Protein AF-A0A7C1XPV1-F1 (afdb_monomer)

Solvent-accessible surface area (backbone atoms only — not comparable to full-atom values): 10204 Å² total; per-residue (Å²): 111,67,60,58,54,50,24,50,51,51,36,49,50,40,46,53,53,27,41,64,74,33,41,90,77,54,76,87,55,67,67,61,36,47,40,35,10,26,48,40,22,25,48,46,62,61,44,39,48,52,53,35,50,53,40,23,73,77,69,75,46,51,56,53,34,30,68,50,63,49,39,77,95,18,43,43,37,78,53,38,73,48,45,34,19,27,49,16,38,34,51,57,38,48,50,54,32,44,70,70,70,48,57,75,89,56,71,42,67,70,49,48,14,49,53,49,15,46,39,45,48,67,46,52,37,31,52,48,19,51,51,33,33,74,76,70,72,38,48,40,47,36,20,61,86,50,45,76,83,23,33,31,48,81,83,48,34,68,56,38,23,53,52,40,40,55,47,52,52,51,47,57,54,57,70,72,44,83,92,53,75,63,56,46,52,50,41,36,50,49,25,51,46,51,69,76,69,109

Foldseek 3Di:
DLLQVLLCVLLVVLQVVLCVLLPPLQDDDPLLLLLLLLLQLLLQLVVQLVVQVVCCVVPVHGQKAFPEQADDNRSDHPSSSRLSSSVSNSLVSVLSSCVPPPDPVCNDLLNSLLVVLCCCFPPSQLSSQVSCCVPPVGGRMAGDVCPPNRSGDPVSSVVSSVSSSVSVVVSVVVVPDDDDPVVSVVSNVSSVCSVPPD

pLDDT: mean 95.76, std 3.4, range [59.62, 98.5]

Structure (mmCIF, N/CA/C/O backbone):
data_AF-A0A7C1XPV1-F1
#
_entry.id   AF-A0A7C1XPV1-F1
#
loop_
_atom_site.group_PDB
_atom_site.id
_atom_site.type_symbol
_atom_site.label_atom_id
_atom_site.label_alt_id
_atom_site.label_comp_id
_atom_site.label_asym_id
_atom_site.label_entity_id
_atom_site.label_seq_id
_atom_site.pdbx_PDB_ins_code
_atom_site.Cartn_x
_atom_site.Cartn_y
_atom_site.Cartn_z
_atom_site.occupancy
_atom_site.B_iso_or_equiv
_atom_site.auth_seq_id
_atom_site.auth_comp_id
_atom_site.auth_asym_id
_atom_site.auth_atom_id
_atom_site.pdbx_PDB_model_num
ATOM 1 N N . MET A 1 1 ? -11.878 -5.121 -16.490 1.00 82.00 1 MET A N 1
ATOM 2 C CA . MET A 1 1 ? -12.400 -6.291 -15.748 1.00 82.00 1 MET A CA 1
ATOM 3 C C . MET A 1 1 ? -11.384 -6.825 -14.736 1.00 82.00 1 MET A C 1
ATOM 5 O O . MET A 1 1 ? -11.705 -6.847 -13.558 1.00 82.00 1 MET A O 1
ATOM 9 N N . THR A 1 2 ? -10.151 -7.154 -15.143 1.00 90.88 2 THR A N 1
ATOM 10 C CA . THR A 1 2 ? -9.093 -7.719 -14.272 1.00 90.88 2 THR A CA 1
ATOM 11 C C . THR A 1 2 ? -8.823 -6.924 -12.991 1.00 90.88 2 THR A C 1
ATOM 13 O O . THR A 1 2 ? -8.823 -7.505 -11.915 1.00 90.88 2 THR A O 1
ATOM 16 N N . GLY A 1 3 ? -8.675 -5.594 -13.074 1.00 92.19 3 GLY A N 1
ATOM 17 C CA . GLY A 1 3 ? -8.439 -4.760 -11.885 1.00 92.19 3 GLY A CA 1
ATOM 18 C C . GLY A 1 3 ? -9.575 -4.806 -10.856 1.00 92.19 3 GLY A C 1
ATOM 19 O O . GLY A 1 3 ? -9.309 -4.841 -9.661 1.00 92.19 3 GLY A O 1
ATOM 20 N N . ILE A 1 4 ? -10.832 -4.888 -11.311 1.00 95.38 4 ILE A N 1
ATOM 21 C CA . ILE A 1 4 ? -12.001 -5.034 -10.427 1.00 95.38 4 ILE A CA 1
ATOM 22 C C . ILE A 1 4 ? -11.965 -6.399 -9.741 1.00 95.38 4 ILE A C 1
ATOM 24 O O . ILE A 1 4 ? -12.118 -6.472 -8.528 1.00 95.38 4 ILE A O 1
ATOM 28 N N . VAL A 1 5 ? -11.719 -7.470 -10.502 1.00 94.94 5 VAL A N 1
ATOM 29 C CA . VAL A 1 5 ? -11.600 -8.829 -9.953 1.00 94.94 5 VAL A CA 1
ATOM 30 C C . VAL A 1 5 ? -10.487 -8.887 -8.907 1.00 94.94 5 VAL A C 1
ATOM 32 O O . VAL A 1 5 ? -10.723 -9.359 -7.802 1.00 94.94 5 VAL A O 1
ATOM 35 N N . CYS A 1 6 ? -9.309 -8.341 -9.213 1.00 95.12 6 CYS A N 1
ATOM 36 C CA . CYS A 1 6 ? -8.182 -8.282 -8.285 1.00 95.12 6 CYS A CA 1
ATOM 37 C C . CYS A 1 6 ? -8.535 -7.520 -6.998 1.00 95.12 6 CYS A C 1
ATOM 39 O O . CYS A 1 6 ? -8.314 -8.034 -5.904 1.00 95.12 6 CYS A O 1
ATOM 41 N N . ALA A 1 7 ? -9.128 -6.327 -7.117 1.00 97.06 7 ALA A N 1
ATOM 42 C CA . ALA A 1 7 ? -9.537 -5.525 -5.967 1.00 97.06 7 ALA A CA 1
ATOM 43 C C . ALA A 1 7 ? -10.580 -6.252 -5.100 1.00 97.06 7 ALA A C 1
ATOM 45 O O . ALA A 1 7 ? -10.420 -6.331 -3.885 1.00 97.06 7 ALA A O 1
ATOM 46 N N . LEU A 1 8 ? -11.619 -6.829 -5.712 1.00 97.44 8 LEU A N 1
ATOM 47 C CA . LEU A 1 8 ? -12.678 -7.544 -4.994 1.00 97.44 8 LEU A CA 1
ATOM 48 C C . LEU A 1 8 ? -12.166 -8.816 -4.317 1.00 97.44 8 LEU A C 1
ATOM 50 O O . LEU A 1 8 ? -12.516 -9.066 -3.166 1.00 97.44 8 LEU A O 1
ATOM 54 N N . LEU A 1 9 ? -11.326 -9.601 -5.000 1.00 96.56 9 LEU A N 1
ATOM 55 C CA . LEU A 1 9 ? -10.700 -10.786 -4.415 1.00 96.56 9 LEU A CA 1
ATOM 56 C C . LEU A 1 9 ? -9.840 -10.402 -3.212 1.00 96.56 9 LEU A C 1
ATOM 58 O O . LEU A 1 9 ? -9.981 -11.002 -2.150 1.00 96.56 9 LEU A O 1
ATOM 62 N N . PHE A 1 10 ? -8.995 -9.379 -3.351 1.00 96.75 10 PHE A N 1
ATOM 63 C CA . PHE A 1 10 ? -8.104 -8.955 -2.277 1.00 96.75 10 PHE A CA 1
ATOM 64 C C . PHE A 1 10 ? -8.870 -8.403 -1.067 1.00 96.75 10 PHE A C 1
ATOM 66 O O . PHE A 1 10 ? -8.637 -8.839 0.062 1.00 96.75 10 PHE A O 1
ATOM 73 N N . VAL A 1 11 ? -9.833 -7.501 -1.290 1.00 97.81 11 VAL A N 1
ATOM 74 C CA . VAL A 1 11 ? -10.685 -6.946 -0.223 1.00 97.81 11 VAL A CA 1
ATOM 75 C C . VAL A 1 11 ? -11.507 -8.046 0.439 1.00 97.81 11 VAL A C 1
ATOM 77 O O . VAL A 1 11 ? -11.562 -8.102 1.665 1.00 97.81 11 VAL A O 1
ATOM 80 N N . GLY A 1 12 ? -12.112 -8.941 -0.347 1.00 98.00 12 GLY A N 1
ATOM 81 C CA . GLY A 1 12 ? -12.912 -10.052 0.161 1.00 98.00 12 GLY A CA 1
ATOM 82 C C . GLY A 1 12 ? -12.091 -10.995 1.036 1.00 98.00 12 GLY A C 1
ATOM 83 O O . GLY A 1 12 ? -12.463 -11.2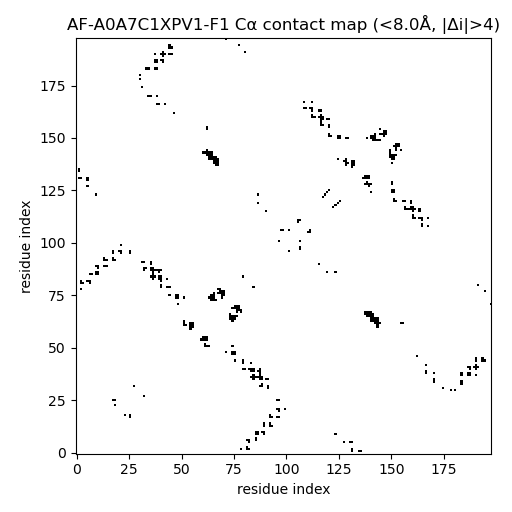54 2.180 1.00 98.00 12 GLY A O 1
ATOM 84 N N . LEU A 1 13 ? -10.940 -11.459 0.542 1.00 97.75 13 LEU A N 1
ATOM 85 C CA . LEU A 1 13 ? -10.037 -12.322 1.308 1.00 97.75 13 LEU A CA 1
ATOM 86 C C . LEU A 1 13 ? -9.540 -11.629 2.578 1.00 97.75 13 LEU A C 1
ATOM 88 O O . LEU A 1 13 ? -9.618 -12.217 3.657 1.00 97.75 13 LEU A O 1
ATOM 92 N N . SER A 1 14 ? -9.099 -10.371 2.478 1.00 97.94 14 SER A N 1
ATOM 93 C CA . SER A 1 14 ? -8.662 -9.594 3.639 1.00 97.94 14 SER A CA 1
ATOM 94 C C . SER A 1 14 ? -9.771 -9.460 4.681 1.00 97.94 14 SER A C 1
ATOM 96 O O . SER A 1 14 ? -9.537 -9.720 5.863 1.00 97.94 14 SER A O 1
ATOM 98 N N . TYR A 1 15 ? -10.993 -9.130 4.256 1.00 98.44 15 TYR A N 1
ATOM 99 C CA . TYR A 1 15 ? -12.152 -9.040 5.137 1.00 98.44 15 TYR A CA 1
ATOM 100 C C . TYR A 1 15 ? -12.413 -10.368 5.854 1.00 98.44 15 TYR A C 1
ATOM 102 O O . TYR A 1 15 ? -12.500 -10.392 7.080 1.00 98.44 15 TYR A O 1
ATOM 110 N N . PHE A 1 16 ? -12.505 -11.484 5.122 1.00 98.25 16 PHE A N 1
ATOM 111 C CA . PHE A 1 16 ? -12.826 -12.785 5.715 1.00 98.25 16 PHE A CA 1
ATOM 112 C C . PHE A 1 16 ? -11.741 -13.277 6.675 1.00 98.25 16 PHE A C 1
ATOM 114 O O . PHE A 1 16 ? -12.062 -13.751 7.769 1.00 98.25 16 PHE A O 1
ATOM 121 N N . ILE A 1 17 ? -10.467 -13.137 6.301 1.00 97.94 17 ILE A N 1
ATOM 122 C CA . ILE A 1 17 ? -9.333 -13.524 7.147 1.00 97.94 17 ILE A CA 1
ATOM 123 C C . ILE A 1 17 ? -9.343 -12.694 8.432 1.00 97.94 17 ILE A C 1
ATOM 125 O O . ILE A 1 17 ? -9.363 -13.255 9.530 1.00 97.94 17 ILE A O 1
ATOM 129 N N . ASN A 1 18 ? -9.408 -11.366 8.322 1.00 98.00 18 ASN A N 1
ATOM 130 C CA . ASN A 1 18 ? -9.364 -10.488 9.488 1.00 98.00 18 ASN A CA 1
ATOM 131 C C . ASN A 1 18 ? -10.620 -10.607 10.358 1.00 98.00 18 ASN A C 1
ATOM 133 O O . ASN A 1 18 ? -10.499 -10.622 11.582 1.00 98.00 18 ASN A O 1
ATOM 137 N N . ARG A 1 19 ? -11.811 -10.808 9.774 1.00 97.62 19 ARG A N 1
ATOM 138 C CA . ARG A 1 19 ? -13.043 -11.102 10.528 1.00 97.62 19 ARG A CA 1
ATOM 139 C C . ARG A 1 19 ? -12.919 -12.391 11.333 1.00 97.62 19 ARG A C 1
ATOM 141 O O . ARG A 1 19 ? -13.390 -12.435 12.472 1.00 97.62 19 ARG A O 1
ATOM 148 N N . ARG A 1 20 ? -12.298 -13.430 10.763 1.00 97.75 20 ARG A N 1
ATOM 149 C CA . ARG A 1 20 ? -12.077 -14.717 11.436 1.00 97.75 20 ARG A CA 1
ATOM 150 C C . ARG A 1 20 ? -11.052 -14.599 12.563 1.00 97.75 20 ARG A C 1
ATOM 152 O O . ARG A 1 20 ? -11.305 -15.098 13.654 1.00 97.75 20 ARG A O 1
ATOM 159 N N . LEU A 1 21 ? -9.935 -13.911 12.332 1.00 97.38 21 LEU A N 1
ATOM 160 C CA . LEU A 1 21 ? -8.892 -13.705 13.346 1.00 97.38 21 LEU A CA 1
ATOM 161 C C . LEU A 1 21 ? -9.368 -12.790 14.485 1.00 97.38 21 LEU A C 1
ATOM 163 O O . LEU A 1 21 ? -9.096 -13.037 15.665 1.00 97.38 21 LEU A O 1
ATOM 167 N N . SER A 1 22 ? -10.104 -11.735 14.149 1.00 96.38 22 SER A N 1
ATOM 168 C CA . SER A 1 22 ? -10.596 -10.759 15.119 1.00 96.38 22 SER A CA 1
ATOM 169 C C . SER A 1 22 ? -11.872 -11.215 15.829 1.00 96.38 22 SER A C 1
ATOM 171 O O . SER A 1 22 ? -12.098 -10.823 16.972 1.00 96.38 22 SER A O 1
ATOM 173 N N . GLY A 1 23 ? -12.659 -12.132 15.262 1.00 94.75 23 GLY A N 1
ATOM 174 C CA . GLY A 1 23 ? -13.895 -12.594 15.899 1.00 94.75 23 GLY A CA 1
ATOM 175 C C . GLY A 1 23 ? -14.833 -11.416 16.187 1.00 94.75 23 GLY A C 1
ATOM 176 O O . GLY A 1 23 ? -14.894 -10.467 15.406 1.00 94.75 23 GLY A O 1
ATOM 177 N N . ASP A 1 24 ? -15.552 -11.451 17.304 1.00 92.69 24 ASP A N 1
ATOM 178 C CA . ASP A 1 24 ? -16.610 -10.471 17.609 1.00 92.69 24 ASP A CA 1
ATOM 179 C C . ASP A 1 24 ? -16.118 -9.039 17.855 1.00 92.69 24 ASP A C 1
ATOM 181 O O . ASP A 1 24 ? -16.912 -8.099 17.841 1.00 92.69 24 ASP A O 1
ATOM 185 N N . SER A 1 25 ? -14.807 -8.839 18.035 1.00 93.69 25 SER A N 1
ATOM 186 C CA . SER A 1 25 ? -14.234 -7.493 18.113 1.00 93.69 25 SER A CA 1
ATOM 187 C C . SER A 1 25 ? -14.123 -6.812 16.749 1.00 93.69 25 SER A C 1
ATOM 189 O O . SER A 1 25 ? -13.906 -5.605 16.706 1.00 93.69 25 SER A O 1
ATOM 191 N N . PHE A 1 26 ? -14.252 -7.558 15.646 1.00 96.69 26 PHE A N 1
ATOM 192 C CA . PHE A 1 26 ? -14.174 -7.000 14.302 1.00 96.69 26 PHE A CA 1
ATOM 193 C C . PHE A 1 26 ? -15.416 -6.170 13.994 1.00 96.69 26 PHE A C 1
ATOM 195 O O . PHE A 1 26 ? -16.533 -6.695 13.940 1.00 96.69 26 PHE A O 1
ATOM 202 N N . LYS A 1 27 ? -15.223 -4.876 13.753 1.00 96.31 27 LYS A N 1
ATOM 203 C CA . LYS A 1 27 ? -16.301 -3.946 13.420 1.00 96.31 27 LYS A CA 1
ATOM 204 C C . LYS A 1 27 ? -15.899 -3.117 12.215 1.00 96.31 27 LYS A C 1
ATOM 206 O O . LYS A 1 27 ? -14.761 -2.676 12.104 1.00 96.31 27 LYS A O 1
ATOM 211 N N . VAL A 1 28 ? -16.851 -2.898 11.315 1.00 97.56 28 VAL A N 1
ATOM 212 C CA . VAL A 1 28 ? -16.635 -2.050 10.144 1.00 97.56 28 VAL A CA 1
ATOM 213 C C . VAL A 1 28 ? -17.329 -0.720 10.364 1.00 97.56 28 VAL A C 1
ATOM 215 O O . VAL A 1 28 ? -18.553 -0.622 10.334 1.00 97.56 28 VAL A O 1
ATOM 218 N N . ASP A 1 29 ? -16.519 0.306 10.573 1.00 97.56 29 ASP A N 1
ATOM 219 C CA . ASP A 1 29 ? -16.917 1.697 10.464 1.00 97.56 29 ASP A CA 1
ATOM 220 C C . ASP A 1 29 ? -16.683 2.147 9.020 1.00 97.56 29 ASP A C 1
ATOM 222 O O . ASP A 1 29 ? -15.545 2.304 8.576 1.00 97.56 29 ASP A O 1
ATOM 226 N N . VAL A 1 30 ? -17.775 2.337 8.279 1.00 97.62 30 VAL A N 1
ATOM 227 C CA . VAL A 1 30 ? -17.737 2.668 6.847 1.00 97.62 30 VAL A CA 1
ATOM 228 C C . VAL A 1 30 ? -16.986 3.973 6.584 1.00 97.62 30 VAL A C 1
ATOM 230 O O . VAL A 1 30 ? -16.285 4.080 5.579 1.00 97.62 30 VAL A O 1
ATOM 233 N N . TYR A 1 31 ? -17.085 4.956 7.484 1.00 97.88 31 TYR A N 1
ATOM 234 C CA . TYR A 1 31 ? -16.388 6.228 7.313 1.00 97.88 31 TYR A CA 1
ATOM 235 C C . TYR A 1 31 ? -14.873 6.032 7.389 1.00 97.88 31 TYR A C 1
ATOM 237 O O . TYR A 1 31 ? -14.149 6.504 6.515 1.00 97.88 31 TYR A O 1
ATOM 245 N N . LEU A 1 32 ? -14.398 5.303 8.403 1.00 97.81 32 LEU A N 1
ATOM 246 C CA . LEU A 1 32 ? -12.969 5.035 8.578 1.00 97.81 32 LEU A CA 1
ATOM 247 C C . LEU A 1 32 ? -12.422 4.118 7.482 1.00 97.81 32 LEU A C 1
ATOM 249 O O . LEU A 1 32 ? -11.341 4.385 6.964 1.00 97.81 32 LEU A O 1
ATOM 253 N N . LEU A 1 33 ? -13.190 3.106 7.069 1.00 98.38 33 LEU A N 1
ATOM 254 C CA . LEU A 1 33 ? -12.843 2.233 5.947 1.00 98.38 33 LEU A CA 1
ATOM 255 C C . LEU A 1 33 ? -12.606 3.041 4.663 1.00 98.38 33 LEU A C 1
ATOM 257 O O . LEU A 1 33 ? -11.574 2.891 4.010 1.00 98.38 33 LEU A O 1
ATOM 261 N N . ILE A 1 34 ? -13.553 3.920 4.313 1.00 98.31 34 ILE A N 1
ATOM 262 C CA . ILE A 1 34 ? -13.432 4.787 3.136 1.00 98.31 34 ILE A CA 1
ATOM 263 C C . ILE A 1 34 ? -12.266 5.759 3.315 1.00 98.31 34 ILE A C 1
ATOM 265 O O . ILE A 1 34 ? -11.511 5.960 2.370 1.00 98.31 34 ILE A O 1
ATOM 269 N N . MET A 1 35 ? -12.077 6.322 4.512 1.00 98.12 35 MET A N 1
ATOM 270 C CA . MET A 1 35 ? -10.962 7.228 4.795 1.00 98.12 35 MET A CA 1
ATOM 271 C C . MET A 1 35 ? -9.608 6.575 4.511 1.00 98.12 35 MET A C 1
ATOM 273 O O . MET A 1 35 ? -8.766 7.187 3.855 1.00 98.12 35 MET A O 1
ATOM 277 N N . HIS A 1 36 ? -9.411 5.327 4.942 1.00 98.12 36 HIS A N 1
ATOM 278 C CA . HIS A 1 36 ? -8.192 4.574 4.648 1.00 98.12 36 HIS A CA 1
ATOM 279 C C . HIS A 1 36 ? -8.024 4.348 3.146 1.00 98.12 36 HIS A C 1
ATOM 281 O O . HIS A 1 36 ? -6.956 4.619 2.600 1.00 98.12 36 HIS A O 1
ATOM 287 N N . ALA A 1 37 ? -9.088 3.892 2.478 1.00 98.50 37 ALA A N 1
ATOM 288 C CA . ALA A 1 37 ? -9.086 3.615 1.046 1.00 98.50 37 ALA A CA 1
ATOM 289 C C . ALA A 1 37 ? -8.653 4.842 0.227 1.00 98.50 37 ALA A C 1
ATOM 291 O O . ALA A 1 37 ? -7.694 4.777 -0.541 1.00 98.50 37 ALA A O 1
ATOM 292 N N . VAL A 1 38 ? -9.315 5.984 0.432 1.00 98.25 38 VAL A N 1
ATOM 293 C CA . VAL A 1 38 ? -9.055 7.195 -0.361 1.00 98.25 38 VAL A CA 1
ATOM 294 C C . VAL A 1 38 ? -7.730 7.858 -0.002 1.00 98.25 38 VAL A C 1
ATOM 296 O O . VAL A 1 38 ? -7.059 8.381 -0.890 1.00 98.25 38 VAL A O 1
ATOM 299 N N . THR A 1 39 ? -7.327 7.817 1.273 1.00 97.62 39 THR A N 1
ATOM 300 C CA . THR A 1 39 ? -6.038 8.369 1.710 1.00 97.62 39 THR A CA 1
ATOM 301 C C . THR A 1 39 ? -4.903 7.591 1.073 1.00 97.62 39 THR A C 1
ATOM 303 O O . THR A 1 39 ? -4.017 8.196 0.477 1.00 97.62 39 THR A O 1
ATOM 306 N N . LEU A 1 40 ? -4.944 6.257 1.127 1.00 97.12 40 LEU A N 1
ATOM 307 C CA . LEU A 1 40 ? -3.871 5.447 0.567 1.00 97.12 40 LEU A CA 1
ATOM 308 C C . LEU A 1 40 ? -3.794 5.561 -0.956 1.00 97.12 40 LEU A C 1
ATOM 310 O O . LEU A 1 40 ? -2.701 5.705 -1.493 1.00 97.12 40 LEU A O 1
ATOM 314 N N . PHE A 1 41 ? -4.941 5.588 -1.639 1.00 97.62 41 PHE A N 1
ATOM 315 C CA . PHE A 1 41 ? -4.993 5.901 -3.066 1.00 97.62 41 PHE A CA 1
ATOM 316 C C . PHE A 1 41 ? -4.321 7.241 -3.391 1.00 97.62 41 PHE A C 1
ATOM 318 O O . PHE A 1 41 ? -3.442 7.293 -4.251 1.00 97.62 41 PHE A O 1
ATOM 325 N N . CYS A 1 42 ? -4.704 8.316 -2.698 1.00 97.19 42 CYS A N 1
ATOM 326 C CA . CYS A 1 42 ? -4.146 9.640 -2.952 1.00 97.19 42 CYS A CA 1
ATOM 327 C C . CYS A 1 42 ? -2.634 9.680 -2.685 1.00 97.19 42 CYS A C 1
ATOM 329 O O . CYS A 1 42 ? -1.886 10.258 -3.471 1.00 97.19 42 CYS A O 1
ATOM 331 N N . LEU A 1 43 ? -2.181 9.049 -1.597 1.00 95.88 43 LEU A N 1
ATOM 332 C CA . LEU A 1 43 ? -0.764 8.967 -1.253 1.00 95.88 43 LEU A CA 1
ATOM 333 C C . LEU A 1 43 ? 0.031 8.185 -2.297 1.00 95.88 43 LEU A C 1
ATOM 335 O O . LEU A 1 43 ? 1.105 8.638 -2.676 1.00 95.88 43 LEU A O 1
ATOM 339 N N . ALA A 1 44 ? -0.488 7.056 -2.780 1.00 94.81 44 ALA A N 1
ATOM 340 C CA . ALA A 1 44 ? 0.179 6.262 -3.804 1.00 94.81 44 ALA A CA 1
ATOM 341 C C . ALA A 1 44 ? 0.356 7.066 -5.097 1.00 94.81 44 ALA A C 1
ATOM 343 O O . ALA A 1 44 ? 1.479 7.233 -5.557 1.00 94.81 44 ALA A O 1
ATOM 344 N N . ILE A 1 45 ? -0.712 7.680 -5.618 1.00 95.12 45 ILE A N 1
ATOM 345 C CA . ILE A 1 45 ? -0.623 8.504 -6.836 1.00 95.12 45 ILE A CA 1
ATOM 346 C C . ILE A 1 45 ? 0.360 9.665 -6.692 1.00 95.12 45 ILE A C 1
ATOM 348 O O . ILE A 1 45 ? 1.046 10.010 -7.652 1.00 95.12 45 ILE A O 1
ATOM 352 N N . PHE A 1 46 ? 0.439 10.265 -5.506 1.00 94.00 46 PHE A N 1
ATOM 353 C CA . PHE A 1 46 ? 1.360 11.365 -5.257 1.00 94.00 46 PHE A CA 1
ATOM 354 C C . PHE A 1 46 ? 2.816 10.893 -5.131 1.00 94.00 46 PHE A C 1
ATOM 356 O O . PHE A 1 46 ? 3.716 11.475 -5.736 1.00 94.00 46 PHE A O 1
ATOM 363 N N . PHE A 1 47 ? 3.070 9.844 -4.346 1.00 94.44 47 PHE A N 1
ATOM 364 C CA . PHE A 1 47 ? 4.426 9.418 -4.007 1.00 94.44 47 PHE A CA 1
ATOM 365 C C . PHE A 1 47 ? 5.061 8.490 -5.038 1.00 94.44 47 PHE A C 1
ATOM 367 O O . PHE A 1 47 ? 6.275 8.561 -5.213 1.00 94.44 47 PHE A O 1
ATOM 374 N N . GLU A 1 48 ? 4.294 7.655 -5.737 1.00 94.50 48 GLU A N 1
ATOM 375 C CA . GLU A 1 48 ? 4.835 6.697 -6.705 1.00 94.50 48 GLU A CA 1
ATOM 376 C C . GLU A 1 48 ? 5.696 7.366 -7.794 1.00 94.50 48 GLU A C 1
ATOM 378 O O . GLU A 1 48 ? 6.860 6.976 -7.936 1.00 94.50 48 GLU A O 1
ATOM 383 N N . PRO A 1 49 ? 5.231 8.420 -8.502 1.00 94.44 49 PRO A N 1
ATOM 384 C CA . PRO A 1 49 ? 6.062 9.112 -9.486 1.00 94.44 49 PRO A CA 1
ATOM 385 C C . PRO A 1 49 ? 7.306 9.748 -8.87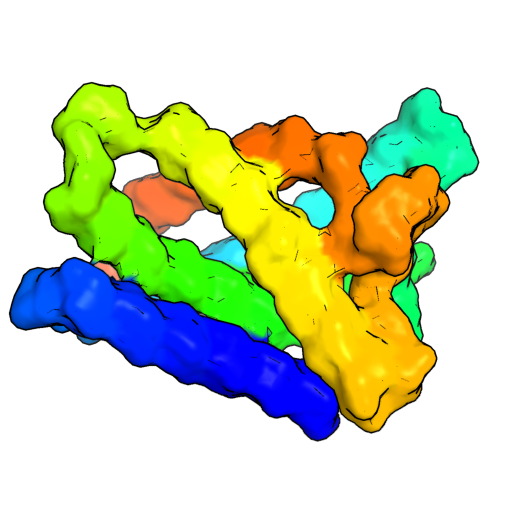0 1.00 94.44 49 PRO A C 1
ATOM 387 O O . PRO A 1 49 ? 8.381 9.711 -9.464 1.00 94.44 49 PRO A O 1
ATOM 390 N N . ILE A 1 50 ? 7.179 10.329 -7.673 1.00 94.50 50 ILE A N 1
ATOM 391 C CA . ILE A 1 50 ? 8.291 10.998 -6.990 1.00 94.50 50 ILE A CA 1
ATOM 392 C C . ILE A 1 50 ? 9.368 9.974 -6.631 1.00 94.50 50 ILE A C 1
ATOM 394 O O . ILE A 1 50 ? 10.533 10.163 -6.972 1.00 94.50 50 ILE A O 1
ATOM 398 N N . ILE A 1 51 ? 8.981 8.874 -5.986 1.00 95.12 51 ILE A N 1
ATOM 399 C CA . ILE A 1 51 ? 9.897 7.816 -5.558 1.00 95.12 51 ILE A CA 1
ATOM 400 C C . ILE A 1 51 ? 10.586 7.198 -6.764 1.00 95.12 51 ILE A C 1
ATOM 402 O O . ILE A 1 51 ? 11.807 7.073 -6.757 1.00 95.12 51 ILE A O 1
ATOM 406 N N . ASN A 1 52 ? 9.835 6.849 -7.810 1.00 95.38 52 ASN A N 1
ATOM 407 C CA . ASN A 1 52 ? 10.413 6.170 -8.962 1.00 95.38 52 ASN A CA 1
ATOM 408 C C . ASN A 1 52 ? 11.395 7.076 -9.725 1.00 95.38 52 ASN A C 1
ATOM 410 O O . ASN A 1 52 ? 12.448 6.615 -10.166 1.00 95.38 52 ASN A O 1
ATOM 414 N N . ARG A 1 53 ? 11.103 8.383 -9.825 1.00 94.81 53 ARG A N 1
ATOM 415 C CA . ARG A 1 53 ? 12.011 9.380 -10.422 1.00 94.81 53 ARG A CA 1
ATOM 416 C C . ARG A 1 53 ? 13.250 9.626 -9.570 1.00 94.81 53 ARG A C 1
ATOM 418 O O . ARG A 1 53 ? 14.348 9.669 -10.117 1.00 94.81 53 ARG A O 1
ATOM 425 N N . LEU A 1 54 ? 13.095 9.772 -8.253 1.00 95.19 54 LEU A N 1
ATOM 426 C CA . LEU A 1 54 ? 14.231 9.920 -7.339 1.00 95.19 54 LEU A CA 1
ATOM 427 C C . LEU A 1 54 ? 15.125 8.680 -7.386 1.00 95.19 54 LEU A C 1
ATOM 429 O O . LEU A 1 54 ? 16.340 8.805 -7.494 1.00 95.19 54 LEU A O 1
ATOM 433 N N . TYR A 1 55 ? 14.531 7.487 -7.371 1.00 95.50 55 TYR A N 1
ATOM 434 C CA . TYR A 1 55 ? 15.271 6.237 -7.476 1.00 95.50 55 TYR A CA 1
ATOM 435 C C . TYR A 1 55 ? 16.040 6.155 -8.801 1.00 95.50 55 TYR A C 1
ATOM 437 O O . TYR A 1 55 ? 17.243 5.910 -8.785 1.00 95.50 55 TYR A O 1
ATOM 445 N N . TYR A 1 56 ? 15.394 6.474 -9.929 1.00 95.50 56 TYR A N 1
ATOM 446 C CA . TYR A 1 56 ? 16.060 6.550 -11.233 1.00 95.50 56 TYR A CA 1
ATOM 447 C C . TYR A 1 56 ? 17.213 7.558 -11.252 1.00 95.50 56 TYR A C 1
ATOM 449 O O . TYR A 1 56 ? 18.277 7.253 -11.779 1.00 95.50 56 TYR A O 1
ATOM 457 N N . TYR A 1 57 ? 17.036 8.732 -10.644 1.00 96.50 57 TYR A N 1
ATOM 458 C CA . TYR A 1 57 ? 18.087 9.745 -10.563 1.00 96.50 57 TYR A CA 1
ATOM 459 C C . TYR A 1 57 ? 19.333 9.244 -9.814 1.00 96.50 57 TYR A C 1
ATOM 461 O O . TYR A 1 57 ? 20.450 9.513 -10.246 1.00 96.50 57 TYR A O 1
ATOM 469 N N . PHE A 1 58 ? 19.157 8.504 -8.715 1.00 95.69 58 PHE A N 1
ATOM 470 C CA . PHE A 1 58 ? 20.279 8.019 -7.902 1.00 95.69 58 PHE A CA 1
ATOM 471 C C . PHE A 1 58 ? 20.871 6.683 -8.367 1.00 95.69 58 PHE A C 1
ATOM 473 O O . PHE A 1 58 ? 22.055 6.445 -8.147 1.00 95.69 58 PHE A O 1
ATOM 480 N N . VAL A 1 59 ? 20.069 5.802 -8.969 1.00 95.12 59 VAL A N 1
ATOM 481 C CA . VAL A 1 59 ? 20.463 4.415 -9.284 1.00 95.12 59 VAL A CA 1
ATOM 482 C C . VAL A 1 59 ? 20.630 4.183 -10.790 1.00 95.12 59 VAL A C 1
ATOM 484 O O . VAL A 1 59 ? 21.317 3.252 -11.196 1.00 95.12 59 VAL A O 1
ATOM 487 N N . GLY A 1 60 ? 20.048 5.035 -11.637 1.00 94.50 60 GLY A N 1
ATOM 488 C CA . GLY A 1 60 ? 20.101 4.910 -13.098 1.00 94.50 60 GLY A CA 1
ATOM 489 C C . GLY A 1 60 ? 19.059 3.958 -13.696 1.00 94.50 60 GLY A C 1
ATOM 490 O O . GLY A 1 60 ? 18.981 3.828 -14.915 1.00 94.50 60 GLY A O 1
ATOM 491 N N . GLU A 1 61 ? 18.224 3.323 -12.870 1.00 93.56 61 GLU A N 1
ATOM 492 C CA . GLU A 1 61 ? 17.098 2.483 -13.291 1.00 93.56 61 GLU A CA 1
ATOM 493 C C . GLU A 1 61 ? 15.841 2.810 -12.477 1.00 93.56 61 GLU A C 1
ATOM 495 O O . GLU A 1 61 ? 15.931 3.258 -11.337 1.00 93.56 61 GLU A O 1
ATOM 500 N N . LYS A 1 62 ? 14.652 2.626 -13.064 1.00 95.81 62 LYS A N 1
ATOM 501 C CA . LYS A 1 62 ? 13.391 2.740 -12.313 1.00 95.81 62 LYS A CA 1
ATOM 502 C C . LYS A 1 62 ? 13.269 1.561 -11.353 1.00 95.81 62 LYS A C 1
ATOM 504 O O . LYS A 1 62 ? 13.781 0.486 -11.638 1.00 95.81 62 LYS A O 1
ATOM 509 N N . LEU A 1 63 ? 12.553 1.734 -10.250 1.00 96.25 63 LEU A N 1
ATOM 510 C CA . LEU A 1 63 ? 12.326 0.647 -9.304 1.00 96.25 63 LEU A CA 1
ATOM 511 C C . LEU A 1 63 ? 11.232 -0.307 -9.800 1.00 96.25 63 LEU A C 1
ATOM 513 O O . LEU A 1 63 ? 11.391 -1.526 -9.743 1.00 96.25 63 LEU A O 1
ATOM 517 N N . TRP A 1 64 ? 10.163 0.250 -10.369 1.00 97.62 64 TRP A N 1
ATOM 518 C CA . TRP A 1 64 ? 9.102 -0.505 -11.032 1.00 97.62 64 TRP A CA 1
ATOM 519 C C . TRP A 1 64 ? 8.594 0.209 -12.288 1.00 97.62 64 TRP A C 1
ATOM 521 O O . TRP A 1 64 ? 8.863 1.390 -12.530 1.00 97.62 64 TRP A O 1
ATOM 531 N N . GLN A 1 65 ? 7.830 -0.523 -13.096 1.00 97.81 65 GLN A N 1
ATOM 532 C CA . GLN A 1 65 ? 7.047 -0.001 -14.210 1.00 97.81 65 GLN A CA 1
ATOM 533 C C . GLN A 1 65 ? 5.690 -0.690 -14.281 1.00 97.81 65 GLN A C 1
ATOM 535 O O . GLN A 1 65 ? 5.607 -1.911 -14.434 1.00 97.81 65 GLN A O 1
ATOM 540 N N . TYR A 1 66 ? 4.622 0.099 -14.274 1.00 97.69 66 TYR A N 1
ATOM 541 C CA . TYR A 1 66 ? 3.286 -0.405 -14.559 1.00 97.69 66 TYR A CA 1
ATOM 542 C C . TYR A 1 66 ? 3.170 -0.853 -16.022 1.00 97.69 66 TYR A C 1
ATOM 544 O O . TYR A 1 66 ? 3.583 -0.143 -16.940 1.00 97.69 66 TYR A O 1
ATOM 552 N N . GLN A 1 67 ? 2.599 -2.036 -16.256 1.00 97.44 67 GLN A N 1
ATOM 553 C CA . GLN A 1 67 ? 2.425 -2.601 -17.607 1.00 97.44 67 GLN A CA 1
ATOM 554 C C . GLN A 1 67 ? 0.959 -2.632 -18.056 1.00 97.44 67 GLN A C 1
ATOM 556 O O . GLN A 1 67 ? 0.672 -2.844 -19.236 1.00 97.44 67 GLN A O 1
ATOM 561 N N . VAL A 1 68 ? 0.018 -2.410 -17.135 1.00 96.62 68 VAL A N 1
ATOM 562 C CA . VAL A 1 68 ? -1.420 -2.407 -17.421 1.00 96.62 68 VAL A CA 1
ATOM 563 C C . VAL A 1 68 ? -1.979 -1.008 -17.205 1.00 96.62 68 VAL A C 1
ATOM 565 O O . VAL A 1 68 ? -1.921 -0.477 -16.100 1.00 96.62 68 VAL A O 1
ATOM 568 N N . MET A 1 69 ? -2.525 -0.424 -18.277 1.00 95.62 69 MET A N 1
ATOM 569 C CA . MET A 1 69 ? -3.021 0.960 -18.316 1.00 95.62 69 MET A CA 1
ATOM 570 C C . MET A 1 69 ? -2.043 1.983 -17.699 1.00 95.62 69 MET A C 1
ATOM 572 O O . MET A 1 69 ? -2.441 2.736 -16.807 1.00 95.62 69 MET A O 1
ATOM 576 N N . PRO A 1 70 ? -0.760 1.989 -18.111 1.00 96.25 70 PRO A N 1
ATOM 577 C CA . PRO A 1 70 ? 0.229 2.872 -17.514 1.00 96.25 70 PRO A CA 1
ATOM 578 C C . PRO A 1 70 ? 0.024 4.332 -17.915 1.00 96.25 70 PRO A C 1
ATOM 580 O O . PRO A 1 70 ? -0.347 4.629 -19.050 1.00 96.25 70 PRO A O 1
ATOM 583 N N . VAL A 1 71 ? 0.378 5.235 -17.007 1.00 94.19 71 VAL A N 1
ATOM 584 C CA . VAL A 1 71 ? 0.485 6.683 -17.236 1.00 94.19 71 VAL A CA 1
ATOM 585 C C . VAL A 1 71 ? 1.797 7.206 -16.630 1.00 94.19 71 VAL A C 1
ATOM 587 O O . VAL A 1 71 ? 2.542 6.444 -16.009 1.00 94.19 71 VAL A O 1
ATOM 590 N N . TYR A 1 72 ? 2.140 8.474 -16.874 1.00 88.62 72 TYR A N 1
ATOM 591 C CA . TYR A 1 72 ? 3.349 9.138 -16.348 1.00 88.62 72 TYR A CA 1
ATOM 592 C C . TYR A 1 72 ? 4.639 8.347 -16.561 1.00 88.62 72 TYR A C 1
ATOM 594 O O . TYR A 1 72 ? 5.367 8.028 -15.628 1.00 88.62 72 TYR A O 1
ATOM 602 N N . GLY A 1 73 ? 4.909 7.954 -17.808 1.00 90.06 73 GLY A N 1
ATOM 603 C CA . GLY A 1 73 ? 6.110 7.175 -18.116 1.00 90.06 73 GLY A CA 1
ATOM 604 C C . GLY A 1 73 ? 6.145 5.807 -17.422 1.00 90.06 73 GLY A C 1
ATOM 605 O O . GLY A 1 73 ? 7.234 5.290 -17.171 1.00 90.06 73 GLY A O 1
ATOM 606 N N . ARG A 1 74 ? 4.967 5.228 -17.140 1.00 95.50 74 ARG A N 1
ATOM 607 C CA . ARG A 1 74 ? 4.755 3.950 -16.438 1.00 95.50 74 ARG A CA 1
ATOM 608 C C . ARG A 1 74 ? 5.015 3.988 -14.931 1.00 95.50 74 ARG A C 1
ATOM 610 O O . ARG A 1 74 ? 5.194 2.930 -14.334 1.00 95.50 74 ARG A O 1
ATOM 617 N N . ASP A 1 75 ? 5.018 5.172 -14.322 1.00 94.75 75 ASP A N 1
ATOM 618 C CA . ASP A 1 75 ? 5.207 5.320 -12.873 1.00 94.75 75 ASP A CA 1
ATOM 619 C C . ASP A 1 75 ? 3.955 4.957 -12.070 1.00 94.75 75 ASP A C 1
ATOM 621 O O . ASP A 1 75 ? 4.093 4.461 -10.957 1.00 94.75 75 ASP A O 1
ATOM 625 N N . VAL A 1 76 ? 2.759 5.144 -12.647 1.00 95.44 76 VAL A N 1
ATOM 626 C CA . VAL A 1 76 ? 1.460 4.758 -12.055 1.00 95.44 76 VAL A CA 1
ATOM 627 C C . VAL A 1 76 ? 0.527 4.151 -13.114 1.00 95.44 76 VAL A C 1
ATOM 629 O O . VAL A 1 76 ? 0.833 4.155 -14.312 1.00 95.44 76 VAL A O 1
ATOM 632 N N . SER A 1 77 ? -0.625 3.628 -12.687 1.00 96.50 77 SER A N 1
ATOM 633 C CA . SER A 1 77 ? -1.650 3.037 -13.557 1.00 96.50 77 SER A CA 1
ATOM 634 C C . SER A 1 77 ? -3.006 3.722 -13.391 1.00 96.50 77 SER A C 1
ATOM 636 O O . SER A 1 77 ? -3.377 4.146 -12.300 1.00 96.50 77 SER A O 1
ATOM 638 N N . LEU A 1 78 ? -3.824 3.735 -14.446 1.00 96.44 78 LEU A N 1
ATOM 639 C CA . LEU A 1 78 ? -5.234 4.139 -14.344 1.00 96.44 78 LEU A CA 1
ATOM 640 C C . LEU A 1 78 ? -6.071 3.200 -13.455 1.00 96.44 78 LEU A C 1
ATOM 642 O O . LEU A 1 78 ? -7.186 3.550 -13.076 1.00 96.44 78 LEU A O 1
ATOM 646 N N . LEU A 1 79 ? -5.555 2.015 -13.103 1.00 96.69 79 LEU A N 1
ATOM 647 C CA . LEU A 1 79 ? -6.197 1.091 -12.159 1.00 96.69 79 LEU A CA 1
ATOM 648 C C . LEU A 1 79 ? -5.887 1.408 -10.689 1.00 96.69 79 LEU A C 1
ATOM 650 O O . LEU A 1 79 ? -6.515 0.830 -9.797 1.00 96.69 79 LEU A O 1
ATOM 654 N N . SER A 1 80 ? -4.977 2.346 -10.425 1.00 96.19 80 SER A N 1
ATOM 655 C CA . SER A 1 80 ? -4.589 2.777 -9.082 1.00 96.19 80 SER A CA 1
ATOM 656 C C . SER A 1 80 ? -5.762 3.158 -8.161 1.00 96.19 80 SER A C 1
ATOM 658 O O . SER A 1 80 ? -5.729 2.733 -7.006 1.00 96.19 80 SER A O 1
ATOM 660 N N . PRO A 1 81 ? -6.836 3.849 -8.609 1.00 97.25 81 PRO A N 1
ATOM 661 C CA . PRO A 1 81 ? -7.993 4.131 -7.754 1.00 97.25 81 PRO A CA 1
ATOM 662 C C . PRO A 1 81 ? -8.671 2.881 -7.199 1.00 97.25 81 PRO A C 1
ATOM 664 O O . PRO A 1 81 ? -9.239 2.936 -6.114 1.00 97.25 81 PRO A O 1
ATOM 667 N N . LEU A 1 82 ? -8.620 1.756 -7.915 1.00 97.06 82 LEU A N 1
ATOM 668 C CA . LEU A 1 82 ? -9.196 0.496 -7.450 1.00 97.06 82 LEU A CA 1
ATOM 669 C C . LEU A 1 82 ? -8.231 -0.237 -6.521 1.00 97.06 82 LEU A C 1
ATOM 671 O O . LEU A 1 82 ? -8.613 -0.642 -5.426 1.00 97.06 82 LEU A O 1
ATOM 675 N N . LEU A 1 83 ? -6.985 -0.406 -6.960 1.00 97.50 83 LEU A N 1
ATOM 676 C CA . LEU A 1 83 ? -6.029 -1.284 -6.289 1.00 97.50 83 LEU A CA 1
ATOM 677 C C . LEU A 1 83 ? -5.469 -0.648 -5.015 1.00 97.50 83 LEU A C 1
ATOM 679 O O . LEU A 1 83 ? -5.490 -1.284 -3.964 1.00 97.50 83 LEU A O 1
ATOM 683 N N . TRP A 1 84 ? -5.087 0.629 -5.049 1.00 97.62 84 TRP A N 1
ATOM 684 C CA . TRP A 1 84 ? -4.611 1.309 -3.843 1.00 97.62 84 TRP A CA 1
ATOM 685 C C . TRP A 1 84 ? -5.727 1.556 -2.825 1.00 97.62 84 TRP A C 1
ATOM 687 O O . TRP A 1 84 ? -5.490 1.452 -1.622 1.00 97.62 84 TRP A O 1
ATOM 697 N N . SER A 1 85 ? -6.965 1.774 -3.282 1.00 98.25 85 SER A N 1
ATOM 698 C CA . SER A 1 85 ? -8.127 1.811 -2.382 1.00 98.25 85 SER A CA 1
ATOM 699 C C . SER A 1 85 ? -8.384 0.456 -1.727 1.00 98.25 85 SER A C 1
ATOM 701 O O . SER A 1 85 ? -8.642 0.400 -0.526 1.00 98.25 85 SER A O 1
ATOM 703 N N . ALA A 1 86 ? -8.280 -0.642 -2.485 1.00 98.31 86 ALA A N 1
ATOM 704 C CA . ALA A 1 86 ? -8.397 -1.998 -1.954 1.00 98.31 86 ALA A CA 1
ATOM 705 C C . ALA A 1 86 ? -7.332 -2.285 -0.886 1.00 98.31 86 ALA A C 1
ATOM 707 O O . ALA A 1 86 ? -7.650 -2.855 0.160 1.00 98.31 86 ALA A O 1
ATOM 708 N N . TYR A 1 87 ? -6.094 -1.834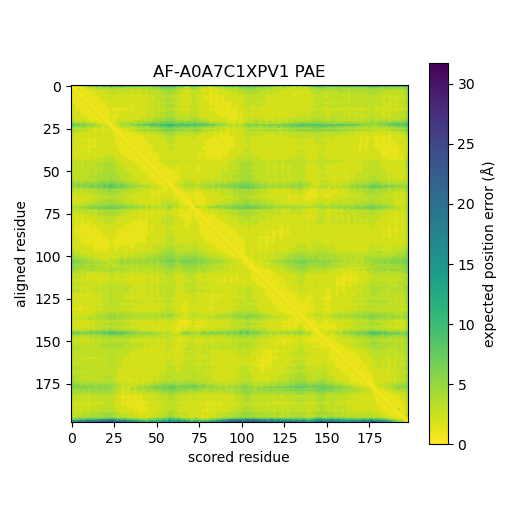 -1.104 1.00 98.06 87 TYR A N 1
ATOM 709 C CA . TYR A 1 87 ? -5.047 -1.945 -0.093 1.00 98.06 87 TYR A CA 1
ATOM 710 C C . TYR A 1 87 ? -5.325 -1.065 1.138 1.00 98.06 87 TYR A C 1
ATOM 712 O O . TYR A 1 87 ? -5.153 -1.520 2.265 1.00 98.06 87 TYR A O 1
ATOM 720 N N . GLY A 1 88 ? -5.884 0.138 0.969 1.00 98.00 88 GLY A N 1
ATOM 721 C CA . GLY A 1 88 ? -6.324 0.965 2.101 1.00 98.00 88 GLY A CA 1
ATOM 722 C C . GLY A 1 88 ? -7.412 0.293 2.939 1.00 98.00 88 GLY A C 1
ATOM 723 O O . GLY A 1 88 ? -7.333 0.285 4.167 1.00 98.00 88 GLY A O 1
ATOM 724 N N . MET A 1 89 ? -8.380 -0.362 2.295 1.00 98.50 89 MET A N 1
ATOM 725 C CA . MET A 1 89 ? -9.374 -1.179 3.000 1.00 98.50 89 MET A CA 1
ATOM 726 C C . MET A 1 89 ? -8.731 -2.352 3.748 1.00 98.50 89 MET A C 1
ATOM 728 O O . MET A 1 89 ? -9.117 -2.647 4.878 1.00 98.50 89 MET A O 1
ATOM 732 N N . HIS A 1 90 ? -7.730 -3.003 3.150 1.00 98.12 90 HIS A N 1
ATOM 733 C CA . HIS A 1 90 ? -6.977 -4.064 3.813 1.00 98.12 90 HIS A CA 1
ATOM 734 C C . HIS A 1 90 ? -6.269 -3.561 5.076 1.00 98.12 90 HIS A C 1
ATOM 736 O O . HIS A 1 90 ? -6.391 -4.211 6.113 1.00 98.12 90 HIS A O 1
ATOM 742 N N . ILE A 1 91 ? -5.587 -2.408 5.018 1.00 97.50 91 ILE A N 1
ATOM 743 C CA . ILE A 1 91 ? -4.934 -1.805 6.193 1.00 97.50 91 ILE A CA 1
ATOM 744 C C . ILE A 1 91 ? -5.957 -1.600 7.316 1.00 97.50 91 ILE A C 1
ATOM 746 O O . ILE A 1 91 ? -5.731 -2.037 8.442 1.00 97.50 91 ILE A O 1
ATOM 750 N N . TYR A 1 92 ? -7.129 -1.045 6.996 1.00 98.00 92 TYR A N 1
ATOM 751 C CA . TYR A 1 92 ? -8.202 -0.865 7.977 1.00 98.00 92 TYR A CA 1
ATOM 752 C C . TYR A 1 92 ? -8.632 -2.183 8.650 1.00 98.00 92 TYR A C 1
ATOM 754 O O . TYR A 1 92 ? -8.914 -2.221 9.851 1.00 98.00 92 TYR A O 1
ATOM 762 N N . PHE A 1 93 ? -8.697 -3.286 7.898 1.00 98.31 93 PHE A N 1
ATOM 763 C CA . PHE A 1 93 ? -9.059 -4.591 8.454 1.00 98.31 93 PHE A CA 1
ATOM 764 C C . PHE A 1 93 ? -7.939 -5.208 9.296 1.00 98.31 93 PHE A C 1
ATOM 766 O O . PHE A 1 93 ? -8.208 -5.723 10.384 1.00 98.31 93 PHE A O 1
ATOM 773 N N . ILE A 1 94 ? -6.697 -5.175 8.811 1.00 97.50 94 ILE A N 1
ATOM 774 C CA . ILE A 1 94 ? -5.571 -5.843 9.472 1.00 97.50 94 ILE A CA 1
ATOM 775 C C . ILE A 1 94 ? -5.128 -5.111 10.740 1.00 97.50 94 ILE A C 1
ATOM 777 O O . ILE A 1 94 ? -4.737 -5.761 11.709 1.00 97.50 94 ILE A O 1
ATOM 781 N N . GLU A 1 95 ? -5.288 -3.787 10.817 1.00 96.19 95 GLU A N 1
ATOM 782 C CA . GLU A 1 95 ? -4.998 -3.042 12.044 1.00 96.19 95 GLU A CA 1
ATOM 783 C C . GLU A 1 95 ? -5.894 -3.471 13.218 1.00 96.19 95 GLU A C 1
ATOM 785 O O . GLU A 1 95 ? -5.432 -3.513 14.361 1.00 96.19 95 GLU A O 1
ATOM 790 N N . GLN A 1 96 ? -7.142 -3.885 12.967 1.00 97.00 96 GLN A N 1
ATOM 791 C CA . GLN A 1 96 ? -8.005 -4.461 14.010 1.00 97.00 96 GLN A CA 1
ATOM 792 C C . GLN A 1 96 ? -7.451 -5.794 14.527 1.00 97.00 96 GLN A C 1
ATOM 794 O O . GLN A 1 96 ? -7.449 -6.054 15.734 1.00 97.00 96 GLN A O 1
ATOM 799 N N . THR A 1 97 ? -6.917 -6.616 13.622 1.00 96.81 97 THR A N 1
ATOM 800 C CA . THR A 1 97 ? -6.233 -7.867 13.966 1.00 96.81 97 THR A CA 1
ATOM 801 C C . THR A 1 97 ? -4.965 -7.584 14.772 1.00 96.81 97 THR A C 1
ATOM 803 O O . THR A 1 97 ? -4.735 -8.236 15.794 1.00 96.81 97 THR A O 1
ATOM 806 N N . TYR A 1 98 ? -4.181 -6.571 14.395 1.00 96.50 98 TYR A N 1
ATOM 807 C CA . TYR A 1 98 ? -3.005 -6.133 15.149 1.00 96.50 98 TYR A CA 1
ATOM 808 C C . TYR A 1 98 ? -3.361 -5.669 16.559 1.00 96.50 98 TYR A C 1
ATOM 810 O O . TYR A 1 98 ? -2.724 -6.089 17.526 1.00 96.50 98 TYR A O 1
ATOM 818 N N . LEU A 1 99 ? -4.418 -4.868 16.706 1.00 94.75 99 LEU A N 1
ATOM 819 C CA . LEU A 1 99 ? -4.889 -4.401 18.010 1.00 94.75 99 LEU A CA 1
ATOM 820 C C . LEU A 1 99 ? -5.289 -5.554 18.936 1.00 94.75 99 LEU A C 1
ATOM 822 O O . LEU A 1 99 ? -5.098 -5.448 20.149 1.00 94.75 99 LEU A O 1
ATOM 826 N N . LYS A 1 100 ? -5.819 -6.652 18.390 1.00 95.25 100 LYS A N 1
ATOM 827 C CA . LYS A 1 100 ? -6.191 -7.833 19.173 1.00 95.25 100 LYS A CA 1
ATOM 828 C C . LYS A 1 100 ? -4.983 -8.700 19.528 1.00 95.25 100 LYS A C 1
ATOM 830 O O . LYS A 1 100 ? -4.827 -9.065 20.692 1.00 95.25 100 LYS A O 1
ATOM 835 N N . HIS A 1 101 ? -4.141 -9.017 18.545 1.00 95.75 101 HIS A N 1
ATOM 836 C CA . HIS A 1 101 ? -3.155 -10.100 18.650 1.00 95.75 101 HIS A CA 1
ATOM 837 C C . HIS A 1 101 ? -1.725 -9.645 18.931 1.00 95.75 101 HIS A C 1
ATOM 839 O O . HIS A 1 101 ? -0.960 -10.409 19.516 1.00 95.75 101 HIS A O 1
ATOM 845 N N . LEU A 1 102 ? -1.335 -8.418 18.571 1.00 95.69 102 LEU A N 1
ATOM 846 C CA . LEU A 1 102 ? 0.024 -7.962 18.866 1.00 95.69 102 LEU A CA 1
ATOM 847 C C . LEU A 1 102 ? 0.193 -7.674 20.363 1.00 95.69 102 LEU A C 1
ATOM 849 O O . LEU A 1 102 ? -0.711 -7.115 20.988 1.00 95.69 102 LEU A O 1
ATOM 853 N N . PRO A 1 103 ? 1.360 -7.963 20.958 1.00 95.88 103 PRO A N 1
ATOM 854 C CA . PRO A 1 103 ? 1.710 -7.483 22.290 1.00 95.88 103 PRO A CA 1
ATOM 855 C C . PRO A 1 103 ? 1.652 -5.954 22.389 1.00 95.88 103 PRO A C 1
ATOM 857 O O . PRO A 1 103 ? 2.004 -5.249 21.445 1.00 95.88 103 PRO A O 1
ATOM 860 N N . ARG A 1 104 ? 1.277 -5.415 23.559 1.00 93.94 104 ARG A N 1
ATOM 861 C CA . ARG A 1 104 ? 1.093 -3.962 23.765 1.00 93.94 104 ARG A CA 1
ATOM 862 C C . ARG A 1 104 ? 2.317 -3.124 23.375 1.00 93.94 104 ARG A C 1
ATOM 864 O O . ARG A 1 104 ? 2.144 -2.038 22.837 1.00 93.94 104 ARG A O 1
ATOM 871 N N . PHE A 1 105 ? 3.532 -3.624 23.601 1.00 94.69 105 PHE A N 1
ATOM 872 C CA . PHE A 1 105 ? 4.762 -2.905 23.250 1.00 94.69 105 PHE A CA 1
ATOM 873 C C . PHE A 1 105 ? 4.978 -2.769 21.731 1.00 94.69 105 PHE A C 1
ATOM 875 O O . PHE A 1 105 ? 5.624 -1.816 21.307 1.00 94.69 105 PHE A O 1
ATOM 882 N N . LEU A 1 106 ? 4.388 -3.654 20.915 1.00 95.06 106 LEU A N 1
ATOM 883 C CA . LEU A 1 106 ? 4.392 -3.582 19.446 1.00 95.06 106 LEU A CA 1
ATOM 884 C C . LEU A 1 106 ? 3.193 -2.811 18.876 1.00 95.06 106 LEU A C 1
ATOM 886 O O . LEU A 1 106 ? 3.141 -2.553 17.679 1.00 95.06 106 LEU A O 1
ATOM 890 N N . ARG A 1 107 ? 2.231 -2.391 19.707 1.00 94.00 107 ARG A N 1
ATOM 891 C CA . ARG A 1 107 ? 1.082 -1.572 19.278 1.00 94.00 107 ARG A CA 1
ATOM 892 C C . ARG A 1 107 ? 1.469 -0.101 19.190 1.00 94.00 107 ARG A C 1
ATOM 894 O O . ARG A 1 107 ? 0.948 0.751 19.907 1.00 94.00 107 ARG A O 1
ATOM 901 N N . ASN A 1 108 ? 2.450 0.187 18.348 1.00 92.88 108 ASN A N 1
ATOM 902 C CA . ASN A 1 108 ? 2.943 1.532 18.112 1.00 92.88 108 ASN A CA 1
ATOM 903 C C . ASN A 1 108 ? 3.141 1.776 16.614 1.00 92.88 108 ASN A C 1
ATOM 905 O O . ASN A 1 108 ? 3.330 0.850 15.826 1.00 92.88 108 ASN A O 1
ATOM 909 N N . ARG A 1 109 ? 3.153 3.055 16.235 1.00 92.81 109 ARG A N 1
ATOM 910 C CA . ARG A 1 109 ? 3.213 3.476 14.831 1.00 92.81 109 ARG A CA 1
ATOM 911 C C . ARG A 1 109 ? 4.437 2.950 14.083 1.00 92.81 109 ARG A C 1
ATOM 913 O O . ARG A 1 109 ? 4.323 2.617 12.914 1.00 92.81 109 ARG A O 1
ATOM 920 N N . LYS A 1 110 ? 5.599 2.867 14.739 1.00 95.19 110 LYS A N 1
ATOM 921 C CA . LYS A 1 110 ? 6.830 2.368 14.100 1.00 95.19 110 LYS A CA 1
ATOM 922 C C . LYS A 1 110 ? 6.687 0.895 13.721 1.00 95.19 110 LYS A C 1
ATOM 924 O O . LYS A 1 110 ? 7.069 0.502 12.628 1.00 95.19 110 LYS A O 1
ATOM 929 N N . SER A 1 111 ? 6.090 0.108 14.612 1.00 96.38 111 SER A N 1
ATOM 930 C CA . SER A 1 111 ? 5.840 -1.316 14.379 1.00 96.38 111 SER A CA 1
ATOM 931 C C . SER A 1 111 ? 4.797 -1.516 13.283 1.00 96.38 111 SER A C 1
ATOM 933 O O . SER A 1 111 ? 4.987 -2.359 12.420 1.00 96.38 111 SER A O 1
ATOM 935 N N . TYR A 1 112 ? 3.738 -0.703 13.262 1.00 96.88 112 TYR A N 1
ATOM 936 C CA . TYR A 1 112 ? 2.722 -0.765 12.206 1.00 96.88 112 TYR A CA 1
ATOM 937 C C . TYR A 1 112 ? 3.321 -0.382 10.850 1.00 96.88 112 TYR A C 1
ATOM 939 O O . TYR A 1 112 ? 3.127 -1.102 9.880 1.00 96.88 112 TYR A O 1
ATOM 947 N N . ALA A 1 113 ? 4.128 0.681 10.790 1.00 96.88 113 ALA A N 1
ATOM 948 C CA . ALA A 1 113 ? 4.832 1.065 9.568 1.00 96.88 113 ALA A CA 1
ATOM 949 C C . ALA A 1 113 ? 5.765 -0.041 9.055 1.00 96.88 113 ALA A C 1
ATOM 951 O O . ALA A 1 113 ? 5.816 -0.283 7.854 1.00 96.88 113 ALA A O 1
ATOM 952 N N . LEU A 1 114 ? 6.460 -0.743 9.955 1.00 97.44 114 LEU A N 1
ATOM 953 C CA . LEU A 1 114 ? 7.276 -1.900 9.593 1.00 97.44 114 LEU A CA 1
ATOM 954 C C . LEU A 1 114 ? 6.420 -3.050 9.045 1.00 97.44 114 LEU A C 1
ATOM 956 O O . LEU A 1 114 ? 6.717 -3.569 7.975 1.00 97.44 114 LEU A O 1
ATOM 960 N N . LEU A 1 115 ? 5.358 -3.436 9.757 1.00 97.62 115 LEU A N 1
ATOM 961 C CA . LEU A 1 115 ? 4.487 -4.545 9.361 1.00 97.62 115 LEU A CA 1
ATOM 962 C C . LEU A 1 115 ? 3.812 -4.274 8.015 1.00 97.62 115 LEU A C 1
ATOM 964 O O . LEU A 1 115 ? 3.879 -5.107 7.121 1.00 97.62 115 LEU A O 1
ATOM 968 N N . HIS A 1 116 ? 3.232 -3.089 7.838 1.00 97.00 116 HIS A N 1
ATOM 969 C CA . HIS A 1 116 ? 2.616 -2.688 6.576 1.00 97.00 116 HIS A CA 1
ATOM 970 C C . HIS A 1 116 ? 3.640 -2.456 5.460 1.00 97.00 116 HIS A C 1
ATOM 972 O O . HIS A 1 116 ? 3.335 -2.690 4.296 1.00 97.00 116 HIS A O 1
ATOM 978 N N . GLY A 1 117 ? 4.853 -2.005 5.790 1.00 95.31 117 GLY A N 1
ATOM 979 C CA . GLY A 1 117 ? 5.940 -1.846 4.822 1.00 95.31 117 GLY A CA 1
ATOM 980 C C . GLY A 1 117 ? 6.520 -3.164 4.322 1.00 95.31 117 GLY A C 1
ATOM 981 O O . GLY A 1 117 ? 7.146 -3.182 3.268 1.00 95.31 117 GLY A O 1
ATOM 982 N N . LEU A 1 118 ? 6.278 -4.261 5.040 1.00 96.62 118 LEU A N 1
ATOM 983 C CA . LEU A 1 118 ? 6.515 -5.621 4.561 1.00 96.62 118 LEU A CA 1
ATOM 984 C C . LEU A 1 118 ? 5.287 -6.173 3.829 1.00 96.62 118 LEU A C 1
ATOM 986 O O . LEU A 1 118 ? 5.424 -6.742 2.752 1.00 96.62 118 LEU A O 1
ATOM 990 N N . ASP A 1 119 ? 4.094 -5.981 4.391 1.00 96.56 119 ASP A N 1
ATOM 991 C CA . ASP A 1 119 ? 2.830 -6.485 3.845 1.00 96.56 119 ASP A CA 1
ATOM 992 C C . ASP A 1 119 ? 2.505 -5.909 2.458 1.00 96.56 119 ASP A C 1
ATOM 994 O O . ASP A 1 119 ? 2.163 -6.664 1.547 1.00 96.56 119 ASP A O 1
ATOM 998 N N . ALA A 1 120 ? 2.698 -4.602 2.253 1.00 94.94 120 ALA A N 1
ATOM 999 C CA . ALA A 1 120 ? 2.461 -3.953 0.966 1.00 94.94 120 ALA A CA 1
ATOM 1000 C C . ALA A 1 120 ? 3.229 -4.635 -0.186 1.00 94.94 120 ALA A C 1
ATOM 1002 O O . ALA A 1 120 ? 2.582 -5.169 -1.088 1.00 94.94 120 ALA A O 1
ATOM 1003 N N . PRO A 1 121 ? 4.575 -4.682 -0.180 1.00 94.94 121 PRO A N 1
ATOM 1004 C CA . PRO A 1 121 ? 5.313 -5.311 -1.267 1.00 94.94 121 PRO A CA 1
ATOM 1005 C C .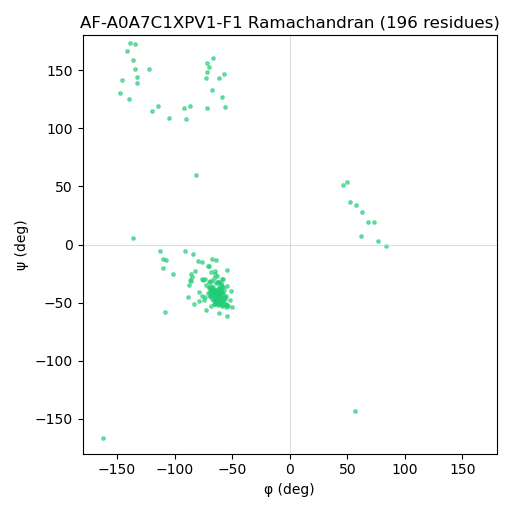 PRO A 1 121 ? 5.168 -6.836 -1.282 1.00 94.94 121 PRO A C 1
ATOM 1007 O O . PRO A 1 121 ? 4.988 -7.430 -2.341 1.00 94.94 121 PRO A O 1
ATOM 1010 N N . LEU A 1 122 ? 5.219 -7.509 -0.127 1.00 96.12 122 LEU A N 1
ATOM 1011 C CA . LEU A 1 122 ? 5.338 -8.973 -0.102 1.00 96.12 122 LEU A CA 1
ATOM 1012 C C . LEU A 1 122 ? 4.004 -9.708 -0.222 1.00 96.12 122 LEU A C 1
ATOM 1014 O O . LEU A 1 122 ? 3.984 -10.841 -0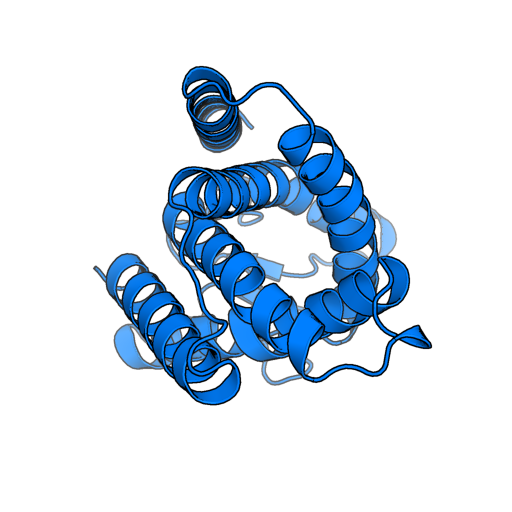.700 1.00 96.12 122 LEU A O 1
ATOM 1018 N N . ILE A 1 123 ? 2.903 -9.101 0.220 1.00 95.81 123 ILE A N 1
ATOM 1019 C CA . ILE A 1 123 ? 1.576 -9.719 0.186 1.00 95.81 123 ILE A CA 1
ATOM 1020 C C . ILE A 1 123 ? 0.721 -9.041 -0.874 1.00 95.81 123 ILE A C 1
ATOM 1022 O O . ILE A 1 123 ? 0.250 -9.712 -1.795 1.00 95.81 123 ILE A O 1
ATOM 1026 N N . PHE A 1 124 ? 0.521 -7.727 -0.781 1.00 96.31 124 PHE A N 1
ATOM 1027 C CA . PHE A 1 124 ? -0.391 -7.029 -1.684 1.00 96.31 124 PHE A CA 1
ATOM 1028 C C . PHE A 1 124 ? 0.132 -6.991 -3.126 1.00 96.31 124 PHE A C 1
ATOM 1030 O O . PHE A 1 124 ? -0.568 -7.449 -4.030 1.00 96.31 124 PHE A O 1
ATOM 1037 N N . GLU A 1 125 ? 1.360 -6.528 -3.364 1.00 95.88 125 GLU A N 1
ATOM 1038 C CA . GLU A 1 125 ? 1.894 -6.442 -4.730 1.00 95.88 125 GLU A CA 1
ATOM 1039 C C . GLU A 1 125 ? 2.122 -7.814 -5.356 1.00 95.88 125 GLU A C 1
ATOM 1041 O O . GLU A 1 125 ? 1.718 -8.034 -6.497 1.00 95.88 125 GLU A O 1
ATOM 1046 N N . VAL A 1 126 ? 2.709 -8.756 -4.610 1.00 97.06 126 VAL A N 1
ATOM 1047 C CA . VAL A 1 126 ? 2.918 -10.129 -5.091 1.00 97.06 126 VAL A CA 1
ATOM 1048 C C . VAL A 1 126 ? 1.585 -10.776 -5.464 1.00 97.06 126 VAL A C 1
ATOM 1050 O O . VAL A 1 126 ? 1.452 -11.296 -6.572 1.00 97.06 126 VAL A O 1
ATOM 1053 N N . SER A 1 127 ? 0.574 -10.720 -4.588 1.00 96.25 127 SER A N 1
ATOM 1054 C CA . SER A 1 127 ? -0.739 -11.306 -4.893 1.00 96.25 127 SER A CA 1
ATOM 1055 C C . SER A 1 127 ? -1.422 -10.605 -6.068 1.00 96.25 127 SER A C 1
ATOM 1057 O O . SER A 1 127 ? -1.958 -11.281 -6.949 1.00 96.25 127 SER A O 1
ATOM 1059 N N . GLY A 1 128 ? -1.344 -9.274 -6.141 1.00 95.25 128 GLY A N 1
ATOM 1060 C CA . GLY A 1 128 ? -1.857 -8.498 -7.264 1.00 95.25 128 GLY A CA 1
ATOM 1061 C C . GLY A 1 128 ? -1.199 -8.905 -8.580 1.00 95.25 128 GLY A C 1
ATOM 1062 O O . GLY A 1 128 ? -1.885 -9.293 -9.525 1.00 95.25 128 GLY A O 1
ATOM 1063 N N . ASN A 1 129 ? 0.132 -8.905 -8.639 1.00 97.62 129 ASN A N 1
ATOM 1064 C CA . ASN A 1 129 ? 0.877 -9.312 -9.826 1.00 97.62 129 ASN A CA 1
ATOM 1065 C C . ASN A 1 129 ? 0.560 -10.749 -10.252 1.00 97.62 129 ASN A C 1
ATOM 1067 O O . ASN A 1 129 ? 0.354 -10.983 -11.442 1.00 97.62 129 ASN A O 1
ATOM 1071 N N . LEU A 1 130 ? 0.441 -11.692 -9.314 1.00 97.38 130 LEU A N 1
ATOM 1072 C CA . LEU A 1 130 ? 0.052 -13.070 -9.622 1.00 97.38 130 LEU A CA 1
ATOM 1073 C C . LEU A 1 130 ? -1.354 -13.154 -10.228 1.00 97.38 130 LEU A C 1
ATOM 1075 O O . LEU A 1 130 ? -1.544 -13.852 -11.221 1.00 97.38 130 LEU A O 1
ATOM 1079 N N . VAL A 1 131 ? -2.333 -12.414 -9.701 1.00 96.44 131 VAL A N 1
ATOM 1080 C CA . VAL A 1 131 ? -3.689 -12.373 -10.278 1.00 96.44 131 VAL A CA 1
ATOM 1081 C C . VAL A 1 131 ? -3.663 -11.824 -11.706 1.00 96.44 131 VAL A C 1
ATOM 1083 O O . VAL A 1 131 ? -4.303 -12.385 -12.596 1.00 96.44 131 VAL A O 1
ATOM 1086 N N . PHE A 1 132 ? -2.909 -10.753 -11.962 1.00 97.75 132 PHE A N 1
ATOM 1087 C CA . PHE A 1 132 ? -2.781 -10.201 -13.313 1.00 97.75 132 PHE A CA 1
ATOM 1088 C C . PHE A 1 132 ? -2.046 -11.152 -14.270 1.00 97.75 132 PHE A C 1
ATOM 1090 O O . PHE A 1 132 ? -2.488 -11.326 -15.408 1.00 97.75 132 PHE A O 1
ATOM 1097 N N . LEU A 1 133 ? -0.997 -11.836 -13.811 1.00 97.06 133 LEU A N 1
ATOM 1098 C CA . LEU A 1 133 ? -0.308 -12.861 -14.596 1.00 97.06 133 LEU A CA 1
ATOM 1099 C C . LEU A 1 133 ? -1.240 -14.021 -14.953 1.00 97.06 133 LEU A C 1
ATOM 1101 O O . LEU A 1 133 ? -1.293 -14.416 -16.114 1.00 97.06 133 LEU A O 1
ATOM 1105 N N . LEU A 1 134 ? -2.019 -14.523 -13.993 1.00 97.00 134 LEU A N 1
ATOM 1106 C CA . LEU A 1 134 ? -2.957 -15.626 -14.215 1.00 97.00 134 LEU A CA 1
ATOM 1107 C C . LEU A 1 134 ? -4.082 -15.258 -15.189 1.00 97.00 134 LEU A C 1
ATOM 1109 O O . LEU A 1 134 ? -4.483 -16.085 -16.002 1.00 97.00 134 LEU A O 1
ATOM 1113 N N . LEU A 1 135 ? -4.606 -14.032 -15.108 1.00 96.19 135 LEU A N 1
ATOM 1114 C CA . LEU A 1 135 ? -5.774 -13.628 -15.894 1.00 96.19 135 LEU A CA 1
ATOM 1115 C C . LEU A 1 135 ? -5.426 -13.093 -17.284 1.00 96.19 135 LEU A C 1
ATOM 1117 O O . LEU A 1 135 ? -6.214 -13.268 -18.210 1.00 96.19 135 LEU A O 1
ATOM 1121 N N . ILE A 1 136 ? -4.302 -12.386 -17.429 1.00 96.31 136 ILE A N 1
ATOM 1122 C CA . ILE A 1 136 ? -3.955 -11.691 -18.681 1.00 96.31 136 ILE A CA 1
ATOM 1123 C C . ILE A 1 136 ? -2.492 -11.866 -19.112 1.00 96.31 136 ILE A C 1
ATOM 1125 O O . ILE A 1 136 ? -2.071 -11.227 -20.077 1.00 96.31 136 ILE A O 1
ATOM 1129 N N . GLY A 1 137 ? -1.702 -12.690 -18.416 1.00 96.62 137 GLY A N 1
ATOM 1130 C CA . GLY A 1 137 ? -0.320 -13.002 -18.796 1.00 96.62 137 GLY A CA 1
ATOM 1131 C C . GLY A 1 137 ? 0.660 -11.833 -18.676 1.00 96.62 137 GLY A C 1
ATOM 1132 O O . GLY A 1 137 ? 1.707 -11.846 -19.319 1.00 96.62 137 GLY A O 1
ATOM 1133 N N . LYS A 1 138 ? 0.329 -10.794 -17.897 1.00 96.38 138 LYS A N 1
AT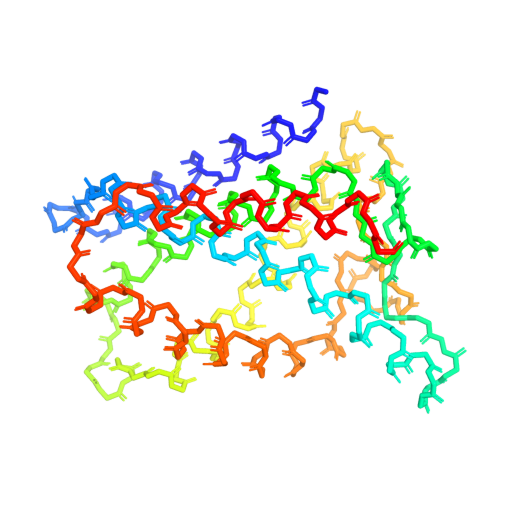OM 1134 C CA . LYS A 1 138 ? 1.173 -9.605 -17.706 1.00 96.38 138 LYS A CA 1
ATOM 1135 C C . LYS A 1 138 ? 1.293 -9.257 -16.230 1.00 96.38 138 LYS A C 1
ATOM 1137 O O . LYS A 1 138 ? 0.313 -9.356 -15.500 1.00 96.38 138 LYS A O 1
ATOM 1142 N N . TYR A 1 139 ? 2.466 -8.781 -15.824 1.00 97.44 139 TYR A N 1
ATOM 1143 C CA . TYR A 1 139 ? 2.630 -8.115 -14.533 1.00 97.44 139 TYR A CA 1
ATOM 1144 C C . TYR A 1 139 ? 1.751 -6.866 -14.493 1.00 97.44 139 TYR A C 1
ATOM 1146 O O . TYR A 1 139 ? 1.611 -6.170 -15.498 1.00 97.44 139 TYR A O 1
ATOM 1154 N N . TYR A 1 140 ? 1.165 -6.563 -13.343 1.00 97.38 140 TYR A N 1
ATOM 1155 C CA . TYR A 1 140 ? 0.537 -5.268 -13.123 1.00 97.38 140 TYR A CA 1
ATOM 1156 C C . TYR A 1 140 ? 1.615 -4.190 -12.957 1.00 97.38 140 TYR A C 1
ATOM 1158 O O . TYR A 1 140 ? 1.667 -3.249 -13.755 1.00 97.38 140 TYR A O 1
ATOM 1166 N N . ALA A 1 141 ? 2.518 -4.399 -11.996 1.00 96.88 141 ALA A N 1
ATOM 1167 C CA . ALA A 1 141 ? 3.722 -3.612 -11.753 1.00 96.88 141 ALA A CA 1
ATOM 1168 C C . ALA A 1 141 ? 4.950 -4.520 -11.888 1.00 96.88 141 ALA A C 1
ATOM 1170 O O . ALA A 1 141 ? 5.121 -5.465 -11.126 1.00 96.88 141 ALA A O 1
ATOM 1171 N N . TYR A 1 142 ? 5.793 -4.253 -12.881 1.00 97.94 142 TYR A N 1
ATOM 1172 C CA . TYR A 1 142 ? 7.015 -5.009 -13.133 1.00 97.94 142 TYR A CA 1
ATOM 1173 C C . TYR A 1 142 ? 8.190 -4.364 -12.403 1.00 97.94 142 TYR A C 1
ATOM 1175 O O . TYR A 1 142 ? 8.544 -3.226 -12.717 1.00 97.94 142 TYR A O 1
ATOM 1183 N N . TYR A 1 143 ? 8.806 -5.074 -11.463 1.00 97.69 143 TYR A N 1
ATOM 1184 C CA . TYR A 1 143 ? 9.945 -4.567 -10.695 1.00 97.69 143 TYR A CA 1
ATOM 1185 C C . TYR A 1 143 ? 11.268 -4.813 -11.420 1.00 97.69 143 TYR A C 1
ATOM 1187 O O . TYR A 1 143 ? 11.618 -5.958 -11.692 1.00 97.69 143 TYR A O 1
ATOM 1195 N N . LEU A 1 144 ? 12.015 -3.756 -11.753 1.00 96.81 144 LEU A N 1
ATOM 1196 C CA . LEU A 1 144 ? 13.212 -3.867 -12.602 1.00 96.81 144 LEU A CA 1
ATOM 1197 C C . LEU A 1 144 ? 14.409 -4.559 -11.939 1.00 96.81 144 LEU A C 1
ATOM 1199 O O . LEU A 1 144 ? 15.057 -5.328 -12.649 1.00 96.81 144 LEU A O 1
ATOM 1203 N N . PRO A 1 145 ? 14.689 -4.374 -10.628 1.00 94.56 145 PRO A N 1
ATOM 1204 C CA . PRO A 1 145 ? 15.819 -5.041 -9.977 1.00 94.56 145 PRO A CA 1
ATOM 1205 C C . PRO A 1 145 ? 15.833 -6.569 -10.129 1.00 94.56 145 PRO A C 1
ATOM 1207 O O . PRO A 1 145 ? 16.888 -7.187 -10.010 1.00 94.56 145 PRO A O 1
ATOM 1210 N N . GLY A 1 146 ? 14.672 -7.173 -10.401 1.00 92.81 146 GLY A N 1
ATOM 1211 C CA . GLY A 1 146 ? 14.541 -8.566 -10.826 1.00 92.81 146 GLY A CA 1
ATOM 1212 C C . GLY A 1 146 ? 14.698 -9.614 -9.742 1.00 92.81 146 GLY A C 1
ATOM 1213 O O . GLY A 1 146 ? 14.575 -10.807 -10.020 1.00 92.81 146 GLY A O 1
ATOM 1214 N N . ASP A 1 147 ? 14.882 -9.199 -8.494 1.00 94.06 147 ASP A N 1
ATOM 1215 C CA . ASP A 1 147 ? 14.670 -10.088 -7.369 1.00 94.06 147 ASP A CA 1
ATOM 1216 C C . ASP A 1 147 ? 13.183 -10.463 -7.242 1.00 94.06 147 ASP A C 1
ATOM 1218 O O . ASP A 1 147 ? 12.301 -9.837 -7.832 1.00 94.06 147 ASP A O 1
ATOM 1222 N N . LEU A 1 148 ? 12.904 -11.560 -6.531 1.00 96.12 148 LEU A N 1
ATOM 1223 C CA . LEU A 1 148 ? 11.539 -12.052 -6.293 1.00 96.12 148 LEU A CA 1
ATOM 1224 C C . LEU A 1 148 ? 10.703 -12.220 -7.581 1.00 96.12 148 LEU A C 1
ATOM 1226 O O . LEU A 1 148 ? 9.495 -11.983 -7.587 1.00 96.12 148 LEU A O 1
ATOM 1230 N N . PHE A 1 149 ? 11.348 -12.648 -8.672 1.00 96.94 149 PHE A N 1
ATOM 1231 C CA . PHE A 1 149 ? 10.714 -12.910 -9.971 1.00 96.94 149 PHE A CA 1
ATOM 1232 C C . PHE A 1 149 ? 9.980 -11.693 -10.559 1.00 96.94 149 PHE A C 1
ATOM 1234 O O . PHE A 1 149 ? 8.943 -11.855 -11.193 1.00 96.94 149 PHE A O 1
ATOM 1241 N N . HIS A 1 150 ? 10.484 -10.473 -10.334 1.00 97.19 150 HIS A N 1
ATOM 1242 C CA . HIS A 1 150 ? 9.862 -9.217 -10.784 1.00 97.19 150 HIS A CA 1
ATOM 1243 C C . HIS A 1 150 ? 8.460 -8.934 -10.197 1.00 97.19 150 HIS A C 1
ATOM 1245 O O . HIS A 1 150 ? 7.811 -7.969 -10.612 1.00 97.19 150 HIS A O 1
ATOM 1251 N N . LEU A 1 151 ? 7.989 -9.739 -9.232 1.00 97.00 151 LEU A N 1
ATOM 1252 C CA . LEU A 1 151 ? 6.686 -9.572 -8.570 1.00 97.00 151 LEU A CA 1
ATOM 1253 C C . LEU A 1 151 ? 6.687 -8.415 -7.563 1.00 97.00 151 LEU A C 1
ATOM 1255 O O . LEU A 1 151 ? 5.649 -7.806 -7.330 1.00 97.00 151 LEU A O 1
ATOM 1259 N N . THR A 1 152 ? 7.836 -8.148 -6.952 1.00 97.00 152 THR A N 1
ATOM 1260 C CA . THR A 1 152 ? 8.141 -6.996 -6.095 1.00 97.00 152 THR A CA 1
ATOM 1261 C C . THR A 1 152 ? 9.672 -6.885 -6.001 1.00 97.00 152 THR A C 1
ATOM 1263 O O . THR A 1 152 ? 10.374 -7.537 -6.775 1.00 97.00 152 THR A O 1
ATOM 1266 N N . SER A 1 153 ? 10.215 -6.091 -5.078 1.00 96.69 153 SER A N 1
ATOM 1267 C CA . SER A 1 153 ? 11.651 -6.057 -4.793 1.00 96.69 153 SER A CA 1
ATOM 1268 C C . SER A 1 153 ? 11.942 -5.807 -3.314 1.00 96.69 153 SER A C 1
ATOM 1270 O O . SER A 1 153 ? 11.344 -4.946 -2.673 1.00 96.69 153 SER A O 1
ATOM 1272 N N . VAL A 1 154 ? 12.955 -6.468 -2.761 1.00 95.81 154 VAL A N 1
ATOM 1273 C CA . VAL A 1 154 ? 13.496 -6.173 -1.426 1.00 95.81 154 VAL A CA 1
ATOM 1274 C C . VAL A 1 154 ? 13.968 -4.719 -1.338 1.00 95.81 154 VAL A C 1
ATOM 1276 O O . VAL A 1 154 ? 13.871 -4.098 -0.279 1.00 95.81 154 VAL A O 1
ATOM 1279 N N . ARG A 1 155 ? 14.414 -4.133 -2.460 1.00 95.69 155 ARG A N 1
ATOM 1280 C CA . ARG A 1 155 ? 14.839 -2.727 -2.525 1.00 95.69 155 ARG A CA 1
ATOM 1281 C C . ARG A 1 155 ? 13.694 -1.748 -2.262 1.00 95.69 155 ARG A C 1
ATOM 1283 O O . ARG A 1 155 ? 13.957 -0.617 -1.857 1.00 95.69 155 ARG A O 1
ATOM 1290 N N . VAL A 1 156 ? 12.442 -2.164 -2.469 1.00 95.31 156 VAL A N 1
ATOM 1291 C CA . VAL A 1 156 ? 11.274 -1.293 -2.307 1.00 95.31 156 VAL A CA 1
ATOM 1292 C C . VAL A 1 156 ? 10.755 -1.243 -0.866 1.00 95.31 156 VAL A C 1
ATOM 1294 O O . VAL A 1 156 ? 10.226 -0.220 -0.433 1.00 95.31 156 VAL A O 1
ATOM 1297 N N . ILE A 1 157 ? 11.014 -2.287 -0.074 1.00 96.12 157 ILE A N 1
ATOM 1298 C CA . ILE A 1 157 ? 10.604 -2.405 1.335 1.00 96.12 157 ILE A CA 1
ATOM 1299 C C . ILE A 1 157 ? 10.974 -1.171 2.184 1.00 96.12 157 ILE A C 1
ATOM 1301 O O . ILE A 1 157 ? 10.078 -0.604 2.813 1.00 96.12 157 ILE A O 1
ATOM 1305 N N . PRO A 1 158 ? 12.238 -0.692 2.230 1.00 95.69 158 PRO A N 1
ATOM 1306 C CA . PRO A 1 158 ? 12.584 0.459 3.070 1.00 95.69 158 PRO A CA 1
ATOM 1307 C C . PRO A 1 158 ? 11.853 1.745 2.655 1.00 95.69 158 PRO A C 1
ATOM 1309 O O . PRO A 1 158 ? 11.502 2.553 3.517 1.00 95.69 158 PRO A O 1
ATOM 1312 N N . LEU A 1 159 ? 11.577 1.917 1.359 1.00 95.00 159 LEU A N 1
ATOM 1313 C CA . LEU A 1 159 ? 10.817 3.056 0.844 1.00 95.00 159 LEU A CA 1
ATOM 1314 C C . LEU A 1 159 ? 9.352 2.972 1.287 1.00 95.00 159 LEU A C 1
ATOM 1316 O O . LEU A 1 159 ? 8.807 3.960 1.775 1.00 95.00 159 LEU A O 1
ATOM 1320 N N . TYR A 1 160 ? 8.742 1.784 1.224 1.00 94.88 160 TYR A N 1
ATOM 1321 C CA . TYR A 1 160 ? 7.381 1.567 1.721 1.00 94.88 160 TYR A CA 1
ATOM 1322 C C . TYR A 1 160 ? 7.266 1.803 3.221 1.00 94.88 160 TYR A C 1
ATOM 1324 O O . TYR A 1 160 ? 6.343 2.492 3.644 1.00 94.88 160 TYR A O 1
ATOM 1332 N N . ILE A 1 161 ? 8.203 1.297 4.028 1.00 96.69 161 ILE A N 1
ATOM 1333 C CA . ILE A 1 161 ? 8.208 1.538 5.481 1.00 96.69 161 ILE A CA 1
ATOM 1334 C C . ILE A 1 161 ? 8.197 3.046 5.765 1.00 96.69 161 ILE A C 1
ATOM 1336 O O . ILE A 1 161 ? 7.422 3.514 6.603 1.00 96.69 161 ILE A O 1
ATOM 1340 N N . LEU A 1 162 ? 9.021 3.817 5.048 1.00 95.69 162 LEU A N 1
ATOM 1341 C CA . LEU A 1 162 ? 9.092 5.267 5.207 1.00 95.69 162 LEU A CA 1
ATOM 1342 C C . LEU A 1 162 ? 7.785 5.953 4.787 1.00 95.69 162 LEU A C 1
ATOM 1344 O O . LEU A 1 162 ? 7.217 6.732 5.555 1.00 95.69 162 LEU A O 1
ATOM 1348 N N . CYS A 1 163 ? 7.279 5.649 3.592 1.00 94.94 163 CYS A N 1
ATOM 1349 C CA . CYS A 1 163 ? 6.053 6.245 3.066 1.00 94.94 163 CYS A CA 1
ATOM 1350 C C . CYS A 1 163 ? 4.834 5.902 3.917 1.00 94.94 163 CYS A C 1
ATOM 1352 O O . CYS A 1 163 ? 4.025 6.779 4.211 1.00 94.94 163 CYS A O 1
ATOM 1354 N N . ILE A 1 164 ? 4.730 4.660 4.384 1.00 95.62 164 ILE A N 1
ATOM 1355 C CA . ILE A 1 164 ? 3.650 4.231 5.268 1.00 95.62 164 ILE A CA 1
ATOM 1356 C C . ILE A 1 164 ? 3.779 4.895 6.634 1.00 95.62 164 ILE A C 1
ATOM 1358 O O . ILE A 1 164 ? 2.767 5.309 7.188 1.00 95.62 164 ILE A O 1
ATOM 1362 N N . PHE A 1 165 ? 4.984 5.077 7.178 1.00 96.31 165 PHE A N 1
ATOM 1363 C CA . PHE A 1 165 ? 5.143 5.810 8.435 1.00 96.31 165 PHE A CA 1
ATOM 1364 C C . PHE A 1 165 ? 4.547 7.226 8.354 1.00 96.31 165 PHE A C 1
ATOM 1366 O O . PHE A 1 165 ? 3.800 7.634 9.251 1.00 96.31 165 PHE A O 1
ATOM 1373 N N . PHE A 1 166 ? 4.819 7.953 7.265 1.00 95.38 166 PHE A N 1
ATOM 1374 C CA . PHE A 1 166 ? 4.211 9.263 7.012 1.00 95.38 166 PHE A CA 1
ATOM 1375 C C . PHE A 1 166 ? 2.717 9.173 6.678 1.00 95.38 166 PHE A C 1
ATOM 1377 O O . PHE A 1 166 ? 1.933 9.999 7.147 1.00 95.38 166 PHE A O 1
ATOM 1384 N N . GLY A 1 167 ? 2.295 8.144 5.946 1.00 95.38 167 GLY A N 1
ATOM 1385 C CA . GLY A 1 167 ? 0.886 7.884 5.658 1.00 95.38 167 GLY A CA 1
ATOM 1386 C C . GLY A 1 167 ? 0.062 7.656 6.926 1.00 95.38 167 GLY A C 1
ATOM 1387 O O . GLY A 1 167 ? -0.988 8.266 7.089 1.00 95.38 167 GLY A O 1
ATOM 1388 N N . LEU A 1 168 ? 0.576 6.876 7.878 1.00 94.88 168 LEU A N 1
ATOM 1389 C CA . LEU A 1 168 ? -0.053 6.634 9.180 1.00 94.88 168 LEU A CA 1
ATOM 1390 C C . LEU A 1 168 ? -0.087 7.892 10.058 1.00 94.88 168 LEU A C 1
ATOM 1392 O O . LEU A 1 168 ? -1.000 8.054 10.867 1.00 94.88 168 LEU A O 1
ATOM 1396 N N . LEU A 1 169 ? 0.894 8.795 9.931 1.00 95.81 169 LEU A N 1
ATOM 1397 C CA . LEU A 1 169 ? 0.848 10.104 10.593 1.00 95.81 169 LEU A CA 1
ATOM 1398 C C . LEU A 1 169 ? -0.335 10.932 10.086 1.00 95.81 169 LEU A C 1
ATOM 1400 O O . LEU A 1 169 ? -1.105 11.451 10.896 1.00 95.81 169 LEU A O 1
ATOM 1404 N N . LEU A 1 170 ? -0.475 11.025 8.762 1.00 95.88 170 LEU A N 1
ATOM 1405 C CA . LEU A 1 170 ? -1.566 11.748 8.117 1.00 95.88 170 LEU A CA 1
ATOM 1406 C C . LEU A 1 170 ? -2.920 11.114 8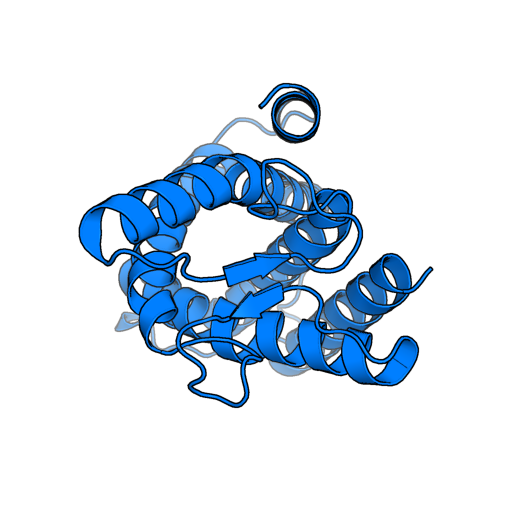.443 1.00 95.88 170 LEU A C 1
ATOM 1408 O O . LEU A 1 170 ? -3.837 11.815 8.859 1.00 95.88 170 LEU A O 1
ATOM 1412 N N . LEU A 1 171 ? -3.032 9.795 8.300 1.00 95.00 171 LEU A N 1
ATOM 1413 C CA . LEU A 1 171 ? -4.269 9.060 8.531 1.00 95.00 171 LEU A CA 1
ATOM 1414 C C . LEU A 1 171 ? -4.753 9.230 9.973 1.00 95.00 171 LEU A C 1
ATOM 1416 O O . LEU A 1 171 ? -5.879 9.659 10.190 1.00 95.00 171 LEU A O 1
ATOM 1420 N N . HIS A 1 172 ? -3.875 9.047 10.961 1.00 93.12 172 HIS A N 1
ATOM 1421 C CA . HIS A 1 172 ? -4.213 9.267 12.374 1.00 93.12 172 HIS A CA 1
ATOM 1422 C C . HIS A 1 172 ? -4.620 10.715 12.674 1.00 93.12 172 HIS A C 1
ATOM 1424 O O . HIS A 1 172 ? -5.421 10.983 13.570 1.00 93.12 172 HIS A O 1
ATOM 1430 N N . TRP A 1 173 ? -4.040 11.684 11.961 1.00 95.81 173 TRP A N 1
ATOM 1431 C CA . TRP A 1 173 ? -4.461 13.078 12.067 1.00 95.81 173 TRP A CA 1
ATOM 1432 C C . TRP A 1 173 ? -5.855 13.299 11.461 1.00 95.81 173 TRP A C 1
ATOM 1434 O O . TRP A 1 173 ? -6.664 13.992 12.081 1.00 95.81 173 TRP A O 1
ATOM 1444 N N . LEU A 1 174 ? -6.157 12.681 10.313 1.00 94.81 174 LEU A N 1
ATOM 1445 C CA . LEU A 1 174 ? -7.469 12.726 9.657 1.00 94.81 174 LEU A CA 1
ATOM 1446 C C . LEU A 1 174 ? -8.563 12.087 10.521 1.00 94.81 174 LEU A C 1
ATOM 1448 O O . LEU A 1 174 ? -9.647 12.649 10.653 1.00 94.81 174 LEU A O 1
ATOM 1452 N N . GLU A 1 175 ? -8.274 10.960 11.169 1.00 92.56 175 GLU A N 1
ATOM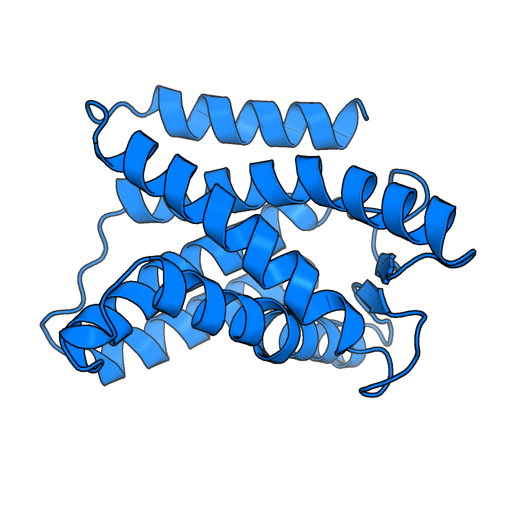 1453 C CA . GLU A 1 175 ? -9.219 10.253 12.044 1.00 92.56 175 GLU A CA 1
ATOM 1454 C C . GLU A 1 175 ? -9.648 11.061 13.271 1.00 92.56 175 GLU A C 1
ATOM 1456 O O . GLU A 1 175 ? -10.748 10.872 13.792 1.00 92.56 175 GLU A O 1
ATOM 1461 N N . LYS A 1 176 ? -8.788 11.976 13.732 1.00 92.94 176 LYS A N 1
ATOM 1462 C CA . LYS A 1 176 ? -9.085 12.891 14.841 1.00 92.94 176 LYS A CA 1
ATOM 1463 C C . LYS A 1 176 ? -9.938 14.085 14.431 1.00 92.94 176 LYS A C 1
ATOM 1465 O O . LYS A 1 176 ? -10.434 14.791 15.310 1.00 92.94 176 LYS A O 1
ATOM 1470 N N . GLN A 1 177 ? -10.083 14.346 13.134 1.00 93.12 177 GLN A N 1
ATOM 1471 C CA . GLN A 1 177 ? -10.913 15.446 12.664 1.00 93.12 177 GLN A CA 1
ATOM 1472 C C . GLN A 1 177 ? -12.392 15.126 12.871 1.00 93.12 177 GLN A C 1
ATOM 1474 O O . GLN A 1 177 ? -12.815 13.968 12.928 1.00 93.12 177 GLN A O 1
ATOM 1479 N N . LYS A 1 178 ? -13.215 16.174 12.965 1.00 93.75 178 LYS A N 1
ATOM 1480 C CA . LYS A 1 178 ? -14.667 16.003 13.018 1.00 93.75 178 LYS A CA 1
ATOM 1481 C C . LYS A 1 178 ? -15.126 15.275 11.754 1.00 93.75 178 LYS A C 1
ATOM 1483 O O . LYS A 1 178 ? -14.843 15.720 10.642 1.00 93.75 178 LYS A O 1
ATOM 1488 N N . ARG A 1 179 ? -15.866 14.178 11.935 1.00 96.19 179 ARG A N 1
ATOM 1489 C CA . ARG A 1 179 ? -16.365 13.364 10.823 1.00 96.19 179 ARG A CA 1
ATOM 1490 C C . ARG A 1 179 ? -17.192 14.217 9.868 1.00 96.19 179 ARG A C 1
ATOM 1492 O O . ARG A 1 179 ? -18.228 14.762 10.246 1.00 96.19 179 ARG A O 1
ATOM 1499 N N . HIS A 1 180 ? -16.721 14.304 8.631 1.00 95.94 180 HIS A N 1
ATOM 1500 C CA . HIS A 1 180 ? -17.396 15.010 7.554 1.00 95.94 180 HIS A CA 1
ATOM 1501 C C . HIS A 1 180 ? -17.123 14.309 6.223 1.00 95.94 180 HIS A C 1
ATOM 1503 O O . HIS A 1 180 ? -15.969 14.030 5.893 1.00 95.94 180 HIS A O 1
ATOM 1509 N N . TRP A 1 181 ? -18.174 14.029 5.450 1.00 95.81 181 TRP A N 1
ATOM 1510 C CA . TRP A 1 181 ? -18.079 13.277 4.190 1.00 95.81 181 TRP A CA 1
ATOM 1511 C C . TRP A 1 181 ? -17.387 14.042 3.057 1.00 95.81 181 TRP A C 1
ATOM 1513 O O . TRP A 1 181 ? -16.863 13.421 2.137 1.00 95.81 181 TRP A O 1
ATOM 1523 N N . ALA A 1 182 ? -17.286 15.370 3.157 1.00 96.88 182 ALA A N 1
ATOM 1524 C CA . ALA A 1 182 ? -16.467 16.134 2.216 1.00 96.88 182 ALA A CA 1
ATOM 1525 C C . ALA A 1 182 ? -14.970 15.809 2.334 1.00 96.88 182 ALA A C 1
ATOM 1527 O O . ALA A 1 182 ? -14.276 15.893 1.333 1.00 96.88 182 ALA A O 1
ATOM 1528 N N . ILE A 1 183 ? -14.465 15.402 3.507 1.00 96.44 183 ILE A N 1
ATOM 1529 C CA . ILE A 1 183 ? -13.037 15.083 3.682 1.00 96.44 183 ILE A CA 1
ATOM 1530 C C . ILE A 1 183 ? -12.609 13.921 2.769 1.00 96.44 183 ILE A C 1
ATOM 1532 O O . ILE A 1 183 ? -11.751 14.145 1.914 1.00 96.44 183 ILE A O 1
ATOM 1536 N N . PRO A 1 184 ? -13.203 12.709 2.857 1.00 97.38 184 PRO A N 1
ATOM 1537 C CA . PRO A 1 184 ? -12.808 11.623 1.966 1.00 97.38 184 PRO A CA 1
ATOM 1538 C C . PRO A 1 184 ? -13.118 11.939 0.496 1.00 97.38 184 PRO A C 1
ATOM 1540 O O . PRO A 1 184 ? -12.345 11.558 -0.379 1.00 97.38 184 PRO A O 1
ATOM 1543 N N . GLY A 1 185 ? -14.198 12.682 0.217 1.00 97.56 185 GLY A N 1
ATOM 1544 C CA . GLY A 1 185 ? -14.530 13.127 -1.139 1.00 97.56 185 GLY A CA 1
ATOM 1545 C C . GLY A 1 185 ? -13.464 14.041 -1.752 1.00 97.56 185 GLY A C 1
ATOM 1546 O O . GLY A 1 185 ? -13.070 13.837 -2.899 1.00 97.56 185 GLY A O 1
ATOM 1547 N N . LEU A 1 186 ? -12.950 15.007 -0.987 1.00 97.44 186 LEU A N 1
ATOM 1548 C CA . LEU A 1 186 ? -11.887 15.918 -1.420 1.00 97.44 186 LEU A CA 1
ATOM 1549 C C . LEU A 1 186 ? -10.557 15.187 -1.604 1.00 97.44 186 LEU A C 1
ATOM 1551 O O . LEU A 1 186 ? -9.870 15.434 -2.593 1.00 97.44 186 LEU A O 1
ATOM 1555 N N . ILE A 1 187 ? -10.208 14.263 -0.704 1.00 97.81 187 ILE A N 1
ATOM 1556 C CA . ILE A 1 187 ? -8.984 13.454 -0.821 1.00 97.81 187 ILE A CA 1
ATOM 1557 C C . ILE A 1 187 ? -9.047 12.587 -2.082 1.00 97.81 187 ILE A C 1
ATOM 1559 O O . ILE A 1 187 ? -8.119 12.604 -2.888 1.00 97.81 187 ILE A O 1
ATOM 1563 N N . PHE A 1 188 ? -10.161 11.883 -2.298 1.00 97.88 188 PHE A N 1
ATOM 1564 C CA . PHE A 1 188 ? -10.349 11.072 -3.499 1.00 97.88 188 PHE A CA 1
ATOM 1565 C C . PHE A 1 188 ? -10.295 11.925 -4.771 1.00 97.88 188 PHE A C 1
ATOM 1567 O O . PHE A 1 188 ? -9.582 11.585 -5.710 1.00 97.88 188 PHE A O 1
ATOM 1574 N N . SER A 1 189 ? -10.993 13.064 -4.785 1.00 97.38 189 SER A N 1
ATOM 1575 C CA . SER A 1 189 ? -11.002 13.980 -5.934 1.00 97.38 189 SER A CA 1
ATOM 1576 C C . SER A 1 189 ? -9.614 14.551 -6.221 1.00 97.38 189 SER A C 1
ATOM 1578 O O . SER A 1 189 ? -9.232 14.653 -7.381 1.00 97.38 189 SER A O 1
ATOM 1580 N N . SER A 1 190 ? -8.832 14.857 -5.181 1.00 96.94 190 SER A N 1
ATOM 1581 C CA . SER A 1 190 ? -7.434 15.288 -5.317 1.00 96.94 190 SER A CA 1
ATOM 1582 C C . SER A 1 190 ? -6.575 14.185 -5.929 1.00 96.94 190 SER A C 1
ATOM 1584 O O . SER A 1 190 ? -5.835 14.447 -6.871 1.00 96.94 190 SER A O 1
ATOM 1586 N N . GLY A 1 191 ? -6.718 12.940 -5.461 1.00 96.56 191 GLY A N 1
ATOM 1587 C CA . GLY A 1 191 ? -6.024 11.783 -6.032 1.00 96.56 191 GLY A CA 1
ATOM 1588 C C . GLY A 1 191 ? -6.375 11.546 -7.503 1.00 96.56 191 GLY A C 1
ATOM 1589 O O . GLY A 1 191 ? -5.488 11.287 -8.310 1.00 96.56 191 GLY A O 1
ATOM 1590 N N . ILE A 1 192 ? -7.649 11.699 -7.881 1.00 97.25 192 ILE A N 1
ATOM 1591 C CA . ILE A 1 192 ? -8.080 11.660 -9.286 1.00 97.25 192 ILE A CA 1
ATOM 1592 C C . ILE A 1 192 ? -7.467 12.824 -10.071 1.00 97.25 192 ILE A C 1
ATOM 1594 O O . ILE A 1 192 ? -6.931 12.604 -11.151 1.00 97.25 192 ILE A O 1
ATOM 1598 N N . GLY A 1 193 ? -7.486 14.040 -9.521 1.00 95.06 193 GLY A N 1
ATOM 1599 C CA . GLY A 1 193 ? -6.838 15.206 -10.117 1.00 95.06 193 GLY A CA 1
ATOM 1600 C C . GLY A 1 193 ? -5.364 14.940 -10.420 1.00 95.06 193 GLY A C 1
ATOM 1601 O O . GLY A 1 193 ? -4.954 15.065 -11.567 1.00 95.06 193 GLY A O 1
ATOM 1602 N N . PHE A 1 194 ? -4.588 14.472 -9.439 1.00 94.00 194 PHE A N 1
ATOM 1603 C CA . PHE A 1 194 ? -3.190 14.085 -9.651 1.00 94.00 194 PHE A CA 1
ATOM 1604 C C . PHE A 1 194 ? -3.037 12.949 -10.666 1.00 94.00 194 PHE A C 1
ATOM 1606 O O . PHE A 1 194 ? -2.125 12.982 -11.483 1.00 94.00 194 PHE A O 1
ATOM 1613 N N . LEU A 1 195 ? -3.939 11.963 -10.666 1.00 93.56 195 LEU A N 1
ATOM 1614 C CA . LEU A 1 195 ? -3.889 10.851 -11.615 1.00 93.56 195 LEU A CA 1
ATOM 1615 C C . LEU A 1 195 ? -4.097 11.298 -13.065 1.00 93.56 195 LEU A C 1
ATOM 1617 O O . LEU A 1 195 ? -3.583 10.625 -13.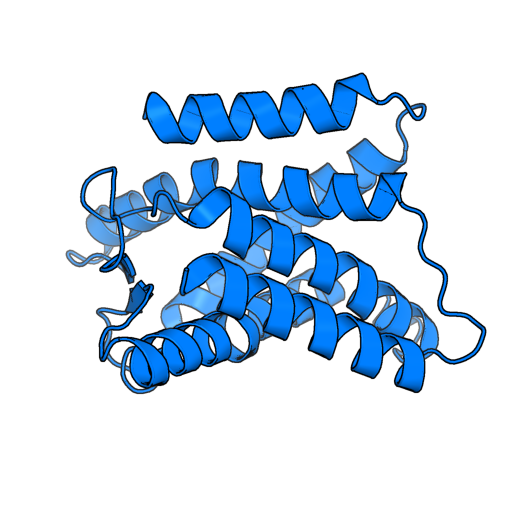952 1.00 93.56 195 LEU A O 1
ATOM 1621 N N . TYR A 1 196 ? -4.775 12.418 -13.327 1.00 89.88 196 TYR A N 1
ATOM 1622 C CA . TYR A 1 196 ? -5.002 12.927 -14.689 1.00 89.88 196 TYR A CA 1
ATOM 1623 C C . TYR A 1 196 ? -4.191 14.181 -15.063 1.00 89.88 196 TYR A C 1
ATOM 1625 O O . TYR A 1 196 ? -4.153 14.521 -16.243 1.00 89.88 196 TYR A O 1
ATOM 1633 N N . LEU A 1 197 ? -3.565 14.865 -14.099 1.00 80.94 197 LEU A N 1
ATOM 1634 C CA . LEU A 1 197 ? -2.853 16.134 -14.315 1.00 80.94 197 LEU A CA 1
ATOM 1635 C C . LEU A 1 197 ? -1.322 16.073 -14.135 1.00 80.94 197 LEU A C 1
ATOM 1637 O O . LEU A 1 197 ? -0.680 17.103 -14.335 1.00 80.94 197 LEU A O 1
ATOM 1641 N N . ALA A 1 198 ? -0.745 14.948 -13.699 1.00 59.62 198 ALA A N 1
ATOM 1642 C CA . ALA A 1 198 ? 0.690 14.828 -13.382 1.00 59.62 198 ALA A CA 1
ATOM 1643 C C . ALA A 1 198 ? 1.604 14.487 -14.583 1.00 59.62 198 ALA A C 1
ATOM 1645 O O . ALA A 1 198 ? 1.148 14.571 -15.742 1.00 59.62 198 ALA A O 1
#

Radius of gyration: 16.33 Å; Cα contacts (8 Å, |Δi|>4): 262; chains: 1; bounding box: 38×32×43 Å

Nearest PDB structures (foldseek):
  8c02-assembly1_A  TM=2.198E-01  e=3.505E+00  Homo sapiens
  8dl7-assembly1_A  TM=2.146E-01  e=5.900E+00  Homo sapiens
  6w4s-assembly1_F  TM=2.052E-01  e=9.034E+00  Homo sapiens

Sequence (198 aa):
MTGIVCALLFVGLSYFINRRLSGDSFKVDVYLLIMHAVTLFCLAIFFEPIINRLYYYFVGEKLWQYQVMPVYGRDVSLLSPLLWSAYGMHIYFIEQTYLKHLPRFLRNRKSYALLHGLDAPLIFEVSGNLVFLLLIGKYYAYYLPGDLFHLTSVRVIPLYILCIFFGLLLLHWLEKQKRHWAIPGLIFSSGIGFLYLA

Secondary structure (DSSP, 8-state):
-HHHHHHHHHHHHHHHHHHHHHGGG----HHHHHHHHHHHHHHHHHHHHHHHHHHHHHHSS-SEEE-SSEEGGGTEETTHHHHHHHHHHHHHHHHHHHHHHS-GGG-SHHHHHHHHHHHIIIIIIHHHHHHHHHHHSS-SEEETT-GGGGS--TTTHHHHHHHHHHHHHHHHHHHTSPP-THHHHHHHHHHHHHHHH-

Mean predicted aligned error: 2.85 Å